Protein AF-A0A917TUP2-F1 (afdb_monomer)

Secondary structure (DSSP, 8-state):
---GGGTSSHHHHHHHHHHHHT---SS--SS--SGGG-HHHHHHHHHHHHHHHHHS-HHHHS---SSS-TT-HHHHHSBPP--SSS-PPPPBP----TT-------SS-TT-----TTTT--EEES--BTTB-GGGGSSS-TT--EE--SSSSEEEEEEEEEEEEEEEEEEEE-SS-EEEEEEEEESSSSS-EEEEEES---SSEEEEEEEEEEEEEEEEEEEEESSSS--EEEEEEEE--

Radius of gyration: 23.81 Å; Cα contacts (8 Å, |Δi|>4): 468; chains: 1; bounding box: 62×54×52 Å

InterPro domains:
  IPR000421 Coagulation factor 5/8, C-terminal domain [PF00754] (123-235)
  IPR000421 Coagulation factor 5/8, C-terminal domain [PS50022] (105-241)
  IPR000421 Coagulation factor 5/8, C-terminal domain [SM00231] (114-239)
  IPR008979 Galactose-binding-like domain superfamily [SSF49785] (107-239)

Organism: NCBI:txid1763543

Solvent-accessible surface area (backbone atoms only — not comparable to full-atom values): 13716 Å² total; per-residue (Å²): 136,88,67,68,84,80,51,62,72,57,37,53,56,52,49,52,51,35,51,75,73,69,47,92,70,90,71,82,72,98,63,64,86,46,51,84,60,36,67,68,52,28,52,48,53,53,52,51,52,50,51,53,55,73,69,50,56,53,37,76,83,29,65,41,58,102,86,29,59,58,38,37,57,70,59,70,61,32,56,81,81,81,68,85,67,100,60,84,77,80,81,44,74,72,70,92,69,88,83,67,90,72,84,74,79,71,81,60,63,91,82,56,74,82,60,58,57,28,55,78,40,59,51,49,48,76,50,54,36,96,91,17,44,50,59,30,18,20,60,82,41,80,90,37,37,16,26,34,51,71,54,62,69,38,39,44,35,40,41,54,86,45,77,39,66,37,12,25,39,37,40,32,33,34,97,30,13,44,16,19,34,34,36,31,38,13,71,81,77,77,62,76,43,80,68,46,73,48,74,76,47,87,41,51,73,44,78,50,70,42,82,66,40,78,25,18,27,44,31,46,40,32,53,36,57,63,47,91,52,21,44,24,27,20,32,46,39,30,24,48,79

Structure (mmCIF, N/CA/C/O backbone):
data_AF-A0A917TUP2-F1
#
_entry.id   AF-A0A917TUP2-F1
#
loop_
_atom_site.group_PDB
_atom_site.id
_atom_site.type_symbol
_atom_site.label_atom_id
_atom_site.label_alt_id
_atom_site.label_comp_id
_atom_site.label_asym_id
_atom_site.label_entity_id
_atom_site.label_seq_id
_atom_site.pdbx_PDB_ins_code
_atom_site.Cartn_x
_atom_site.Cartn_y
_atom_site.Cartn_z
_atom_site.occupancy
_atom_site.B_iso_or_equiv
_atom_site.auth_seq_id
_atom_site.auth_comp_id
_atom_site.auth_asym_id
_atom_site.auth_atom_id
_atom_site.pdbx_PDB_model_num
ATOM 1 N N . MET A 1 1 ? 36.085 6.206 -24.115 1.00 28.77 1 MET A N 1
ATOM 2 C CA . MET A 1 1 ? 34.748 6.039 -23.504 1.00 28.77 1 MET A CA 1
ATOM 3 C C . MET A 1 1 ? 34.536 4.555 -23.250 1.00 28.77 1 MET A C 1
ATOM 5 O O . MET A 1 1 ? 34.554 3.794 -24.205 1.00 28.77 1 MET A O 1
ATOM 9 N N . ARG A 1 2 ? 34.471 4.118 -21.986 1.00 27.58 2 ARG A N 1
ATOM 10 C CA . ARG A 1 2 ? 34.273 2.702 -21.628 1.00 27.58 2 ARG A CA 1
ATOM 11 C C . ARG A 1 2 ? 32.795 2.504 -21.296 1.00 27.58 2 ARG A C 1
ATOM 13 O O . ARG A 1 2 ? 32.300 3.112 -20.355 1.00 27.58 2 ARG A O 1
ATOM 20 N N . HIS A 1 3 ? 32.098 1.736 -22.125 1.00 30.48 3 HIS A N 1
ATOM 21 C CA . HIS A 1 3 ? 30.666 1.474 -22.007 1.00 30.48 3 HIS A CA 1
ATOM 22 C C . HIS A 1 3 ? 30.418 0.334 -21.003 1.00 30.48 3 HIS A C 1
ATOM 24 O O . HIS A 1 3 ? 31.167 -0.642 -20.977 1.00 30.48 3 HIS A O 1
ATOM 30 N N . ALA A 1 4 ? 29.360 0.436 -20.194 1.00 38.50 4 ALA A N 1
ATOM 31 C CA . ALA A 1 4 ? 29.018 -0.533 -19.144 1.00 38.50 4 ALA A CA 1
ATOM 32 C C . ALA A 1 4 ? 28.604 -1.931 -19.669 1.00 38.50 4 ALA A C 1
ATOM 34 O O . ALA A 1 4 ? 28.475 -2.869 -18.887 1.00 38.50 4 ALA A O 1
ATOM 35 N N . PHE A 1 5 ? 28.428 -2.100 -20.985 1.00 43.69 5 PHE A N 1
ATOM 36 C CA . PHE A 1 5 ? 27.897 -3.333 -21.584 1.00 43.69 5 PHE A CA 1
ATOM 37 C C . PHE A 1 5 ? 28.887 -4.489 -21.737 1.00 43.69 5 PHE A C 1
ATOM 39 O O . PHE A 1 5 ? 28.441 -5.619 -21.884 1.00 43.69 5 PHE A O 1
ATOM 46 N N . GLN A 1 6 ? 30.200 -4.258 -21.711 1.00 43.91 6 GLN A N 1
ATOM 47 C CA . GLN A 1 6 ? 31.154 -5.371 -21.846 1.00 43.91 6 GLN A CA 1
ATOM 48 C C . GLN A 1 6 ? 31.543 -6.003 -20.504 1.00 43.91 6 GLN A C 1
ATOM 50 O O . GLN A 1 6 ? 32.133 -7.076 -20.495 1.00 43.91 6 GLN A O 1
ATOM 55 N N . TYR A 1 7 ? 31.211 -5.366 -19.372 1.00 41.97 7 TYR A N 1
ATOM 56 C CA . TYR A 1 7 ? 31.730 -5.782 -18.062 1.00 41.97 7 TYR A CA 1
ATOM 57 C C . TYR A 1 7 ? 30.724 -5.707 -16.895 1.00 41.97 7 TYR A C 1
ATOM 59 O O . TYR A 1 7 ? 31.094 -5.984 -15.757 1.00 41.97 7 TYR A O 1
ATOM 67 N N . GLY A 1 8 ? 29.455 -5.360 -17.136 1.00 45.03 8 GLY A N 1
ATOM 68 C CA . GLY A 1 8 ? 28.420 -5.298 -16.096 1.00 45.03 8 GLY A CA 1
ATOM 69 C C . GLY A 1 8 ? 27.826 -6.673 -15.773 1.00 45.03 8 GLY A C 1
ATOM 70 O O . GLY A 1 8 ? 27.163 -7.266 -16.617 1.00 45.03 8 GLY A O 1
ATOM 71 N N . TRP A 1 9 ? 28.082 -7.159 -14.552 1.00 44.06 9 TRP A N 1
ATOM 72 C CA . TRP A 1 9 ? 27.762 -8.485 -13.977 1.00 44.06 9 TRP A CA 1
ATOM 73 C C . TRP A 1 9 ? 28.375 -9.695 -14.704 1.00 44.06 9 TRP A C 1
ATOM 75 O O . TRP A 1 9 ? 29.096 -10.473 -14.081 1.00 44.06 9 TRP A O 1
ATOM 85 N N . TRP A 1 10 ? 28.220 -9.783 -16.027 1.00 47.69 10 TRP A N 1
ATOM 86 C CA . TRP A 1 10 ? 28.873 -10.789 -16.873 1.00 47.69 10 TRP A CA 1
ATOM 87 C C . TRP A 1 10 ? 30.393 -10.661 -16.884 1.00 47.69 10 TRP A C 1
ATOM 89 O O . TRP A 1 10 ? 31.081 -11.666 -16.973 1.00 47.69 10 TRP A O 1
ATOM 99 N N . GLY A 1 11 ? 30.930 -9.449 -16.720 1.00 57.59 11 GLY A N 1
ATOM 100 C CA . GLY A 1 11 ? 32.377 -9.223 -16.692 1.00 57.59 11 GLY A CA 1
ATOM 101 C C . GLY A 1 11 ? 33.083 -9.810 -15.474 1.00 57.59 11 GLY A C 1
ATOM 102 O O . GLY A 1 11 ? 34.298 -9.956 -15.512 1.00 57.59 11 GLY A O 1
ATOM 103 N N . TYR A 1 12 ? 32.357 -10.127 -14.400 1.00 57.03 12 TYR A N 1
ATOM 104 C CA . TYR A 1 12 ? 32.930 -10.773 -13.219 1.00 57.03 12 TYR A CA 1
ATOM 105 C C . TYR A 1 12 ? 32.918 -12.294 -13.372 1.00 57.03 12 TYR A C 1
ATOM 107 O O . TYR A 1 12 ? 33.955 -12.922 -13.203 1.00 57.03 12 TYR A O 1
ATOM 115 N N . VAL A 1 13 ? 31.781 -12.860 -13.793 1.00 58.53 13 VAL A N 1
ATOM 116 C CA . VAL A 1 13 ? 31.643 -14.302 -14.051 1.00 58.53 13 VAL A CA 1
ATOM 117 C C . VAL A 1 13 ? 32.532 -14.749 -15.217 1.00 58.53 13 VAL A C 1
ATOM 119 O O . VAL A 1 13 ? 33.237 -15.741 -15.086 1.00 58.53 13 VAL A O 1
ATOM 122 N N . ASP A 1 14 ? 32.571 -14.001 -16.325 1.00 64.81 14 ASP A N 1
ATOM 123 C CA . ASP A 1 14 ? 33.473 -14.262 -17.462 1.00 64.81 14 ASP A CA 1
ATOM 124 C C . ASP A 1 14 ? 34.940 -14.220 -17.029 1.00 64.81 14 ASP A C 1
ATOM 126 O O . ASP A 1 14 ? 35.729 -15.097 -17.361 1.00 64.81 14 ASP A O 1
ATOM 130 N N . LYS A 1 15 ? 35.301 -13.231 -16.215 1.00 66.00 15 LYS A N 1
ATOM 131 C CA . LYS A 1 15 ? 36.662 -13.052 -15.720 1.00 66.00 15 LYS A CA 1
ATOM 132 C C . LYS A 1 15 ? 37.100 -14.166 -14.769 1.00 66.00 15 LYS A C 1
ATOM 134 O O . LYS A 1 15 ? 38.234 -14.628 -14.888 1.00 66.00 15 LYS A O 1
ATOM 139 N N . ASP A 1 16 ? 36.214 -14.620 -13.885 1.00 63.97 16 ASP A N 1
ATOM 140 C CA . ASP A 1 16 ? 36.461 -15.770 -13.009 1.00 63.97 16 ASP A CA 1
ATOM 141 C C . ASP A 1 16 ? 36.554 -17.071 -13.813 1.00 63.97 16 ASP A C 1
ATOM 143 O O . ASP A 1 16 ? 37.473 -17.859 -13.598 1.00 63.97 16 ASP A O 1
ATOM 147 N N . LEU A 1 17 ? 35.670 -17.279 -14.795 1.00 66.38 17 LEU A N 1
ATOM 148 C CA . LEU A 1 17 ? 35.733 -18.434 -15.695 1.00 66.38 17 LEU A CA 1
ATOM 149 C C . LEU A 1 17 ? 37.049 -18.458 -16.476 1.00 66.38 17 LEU A C 1
ATOM 151 O O . LEU A 1 17 ? 37.731 -19.478 -16.502 1.00 66.38 17 LEU A O 1
ATOM 155 N N . ARG A 1 18 ? 37.452 -17.323 -17.046 1.00 71.44 18 ARG A N 1
ATOM 156 C CA . ARG A 1 18 ? 38.717 -17.170 -17.768 1.00 71.44 18 ARG A CA 1
ATOM 157 C C . ARG A 1 18 ? 39.924 -17.416 -16.863 1.00 71.44 18 ARG A C 1
ATOM 159 O O . ARG A 1 18 ? 40.814 -18.170 -17.244 1.00 71.44 18 ARG A O 1
ATOM 166 N N . ALA A 1 19 ? 39.919 -16.897 -15.634 1.00 66.69 19 ALA A N 1
ATOM 167 C CA . ALA A 1 19 ? 40.960 -17.193 -14.648 1.00 66.69 19 ALA A CA 1
ATOM 168 C C . ALA A 1 19 ? 41.015 -18.689 -14.273 1.00 66.69 19 ALA A C 1
ATOM 170 O O . ALA A 1 19 ? 42.099 -19.266 -14.210 1.00 66.69 19 ALA A O 1
ATOM 171 N N . VAL A 1 20 ? 39.865 -19.347 -14.075 1.00 66.94 20 VAL A N 1
ATOM 172 C CA . VAL A 1 20 ? 39.782 -20.794 -13.792 1.00 66.94 20 VAL A CA 1
ATOM 173 C C . VAL A 1 20 ? 40.271 -21.644 -14.970 1.00 66.94 20 VAL A C 1
ATOM 175 O O . VAL A 1 20 ? 40.817 -22.730 -14.743 1.00 66.94 20 VAL A O 1
ATOM 178 N N . LEU A 1 21 ? 40.080 -21.165 -16.201 1.00 75.12 21 LEU A N 1
ATOM 179 C CA . LEU A 1 21 ? 40.508 -21.806 -17.447 1.00 75.12 21 LEU A CA 1
ATOM 180 C C . LEU A 1 21 ? 41.966 -21.485 -17.835 1.00 75.12 21 LEU A C 1
ATOM 182 O O . LEU A 1 21 ? 42.487 -22.106 -18.756 1.00 75.12 21 LEU A O 1
ATOM 186 N N . GLY A 1 22 ? 42.644 -20.591 -17.104 1.00 71.12 22 GLY A N 1
ATOM 187 C CA . GLY A 1 22 ? 44.058 -20.252 -17.308 1.00 71.12 22 GLY A CA 1
ATOM 188 C C . GLY A 1 22 ? 44.323 -19.090 -18.273 1.00 71.12 22 GLY A C 1
ATOM 189 O O . GLY A 1 22 ? 45.470 -18.870 -18.659 1.00 71.12 22 GLY A O 1
ATOM 190 N N . ASP A 1 23 ? 43.298 -18.327 -18.649 1.00 77.00 23 ASP A N 1
ATOM 191 C CA . ASP A 1 23 ? 43.440 -17.164 -19.522 1.00 77.00 23 ASP A CA 1
ATOM 192 C C . ASP A 1 23 ? 44.041 -15.949 -18.783 1.00 77.00 23 ASP A C 1
ATOM 194 O O . ASP A 1 23 ? 43.746 -15.711 -17.606 1.00 77.00 23 ASP A O 1
ATOM 198 N N . PRO A 1 24 ? 44.818 -15.091 -19.473 1.00 68.44 24 PRO A N 1
ATOM 199 C CA . PRO A 1 24 ? 45.335 -13.854 -18.900 1.00 68.44 24 PRO A CA 1
ATOM 200 C C . PRO A 1 24 ? 44.225 -12.814 -18.686 1.00 68.44 24 PRO A C 1
ATOM 202 O O . PRO A 1 24 ? 43.484 -12.450 -19.604 1.00 68.44 24 PRO A O 1
ATOM 205 N N . VAL A 1 25 ? 44.155 -12.275 -17.467 1.00 68.94 25 VAL A N 1
ATOM 206 C CA . VAL A 1 25 ? 43.123 -11.330 -17.028 1.00 68.94 25 VAL A CA 1
ATOM 207 C C . VAL A 1 25 ? 43.765 -10.056 -16.462 1.00 68.94 25 VAL A C 1
ATOM 209 O O . VAL A 1 25 ? 44.513 -10.099 -15.488 1.00 68.94 25 VAL A O 1
ATOM 212 N N . ALA A 1 26 ? 43.443 -8.890 -17.034 1.00 60.19 26 ALA A N 1
ATOM 213 C CA . ALA A 1 26 ? 43.992 -7.608 -16.586 1.00 60.19 26 ALA A CA 1
ATOM 214 C C . ALA A 1 26 ? 43.375 -7.143 -15.247 1.00 60.19 26 ALA A C 1
ATOM 216 O O . ALA A 1 26 ? 42.173 -6.858 -15.173 1.00 60.19 26 ALA A O 1
ATOM 217 N N . GLY A 1 27 ? 44.221 -7.042 -14.211 1.00 61.03 27 GLY A N 1
ATOM 218 C CA . GLY A 1 27 ? 43.906 -6.560 -12.857 1.00 61.03 27 GLY A CA 1
ATOM 219 C C . GLY A 1 27 ? 43.093 -7.557 -12.021 1.00 61.03 27 GLY A C 1
ATOM 220 O O . GLY A 1 27 ? 42.053 -8.028 -12.468 1.00 61.03 27 GLY A O 1
ATOM 221 N N . GLY A 1 28 ? 43.526 -7.876 -10.800 1.00 55.62 28 GLY A N 1
ATOM 222 C CA . GLY A 1 28 ? 42.739 -8.711 -9.881 1.00 55.62 28 GLY A CA 1
ATOM 223 C C . GLY A 1 28 ? 41.383 -8.077 -9.540 1.00 55.62 28 GLY A C 1
ATOM 224 O O . GLY A 1 28 ? 41.217 -6.858 -9.630 1.00 55.62 28 GLY A O 1
ATOM 225 N N . LEU A 1 29 ? 40.386 -8.889 -9.184 1.00 53.50 29 LEU A N 1
ATOM 226 C CA . LEU A 1 29 ? 39.103 -8.372 -8.701 1.00 53.50 29 LEU A CA 1
ATOM 227 C C . LEU A 1 29 ? 39.305 -7.621 -7.376 1.00 53.50 29 LEU A C 1
ATOM 229 O O . LEU A 1 29 ? 40.016 -8.093 -6.497 1.00 53.50 29 LEU A O 1
ATOM 233 N N . GLY A 1 30 ? 38.650 -6.466 -7.206 1.00 52.12 30 GLY A N 1
ATOM 234 C CA . GLY A 1 30 ? 38.727 -5.673 -5.967 1.00 52.12 30 GLY A CA 1
ATOM 235 C C . GLY A 1 30 ? 38.103 -6.354 -4.740 1.00 52.12 30 GLY A C 1
ATOM 236 O O . GLY A 1 30 ? 38.218 -5.831 -3.634 1.00 52.12 30 GLY A O 1
ATOM 237 N N . ARG A 1 31 ? 37.429 -7.497 -4.936 1.00 55.91 31 ARG A N 1
ATOM 238 C CA . ARG A 1 31 ? 36.914 -8.409 -3.906 1.00 55.91 31 ARG A CA 1
ATOM 239 C C . ARG A 1 31 ? 36.910 -9.837 -4.456 1.00 55.91 31 ARG A C 1
ATOM 241 O O . ARG A 1 31 ? 36.569 -10.040 -5.618 1.00 55.91 31 ARG A O 1
ATOM 248 N N . THR A 1 32 ? 37.262 -10.808 -3.624 1.00 55.62 32 THR A N 1
ATOM 249 C CA . THR A 1 32 ? 37.257 -12.236 -3.958 1.00 55.62 32 THR A CA 1
ATOM 250 C C . THR A 1 32 ? 35.868 -12.817 -3.713 1.00 55.62 32 THR A C 1
ATOM 252 O O . THR A 1 32 ? 35.432 -12.919 -2.570 1.00 55.62 32 THR A O 1
ATOM 255 N N . PHE A 1 33 ? 35.137 -13.135 -4.786 1.00 56.78 33 PHE A N 1
ATOM 256 C CA . PHE A 1 33 ? 33.716 -13.496 -4.695 1.00 56.78 33 PHE A CA 1
ATOM 257 C C . PHE A 1 33 ? 33.456 -15.000 -4.557 1.00 56.78 33 PHE A C 1
ATOM 259 O O . PHE A 1 33 ? 32.442 -15.374 -3.973 1.00 56.78 33 PHE A O 1
ATOM 266 N N . CYS A 1 34 ? 34.359 -15.866 -5.022 1.00 58.84 34 CYS A N 1
ATOM 267 C CA . CYS A 1 34 ? 34.193 -17.313 -4.909 1.00 58.84 34 CYS A CA 1
ATOM 268 C C . CYS A 1 34 ? 35.268 -17.959 -4.019 1.00 58.84 34 CYS A C 1
ATOM 270 O O . CYS A 1 34 ? 36.437 -17.572 -4.036 1.00 58.84 34 CYS A O 1
ATOM 272 N N . GLY A 1 35 ? 34.847 -18.920 -3.185 1.00 55.00 35 GLY A N 1
ATOM 273 C CA . GLY A 1 35 ? 35.734 -19.720 -2.329 1.00 55.00 35 GLY A CA 1
ATOM 274 C C . GLY A 1 35 ? 36.557 -18.937 -1.296 1.00 55.00 35 GLY A C 1
ATOM 275 O O . GLY A 1 35 ? 37.592 -19.429 -0.866 1.00 55.00 35 GLY A O 1
ATOM 276 N N . GLY A 1 36 ? 36.180 -17.697 -0.951 1.00 61.34 36 GLY A N 1
ATOM 277 C CA . GLY A 1 36 ? 36.994 -16.836 -0.076 1.00 61.34 36 GLY A CA 1
ATOM 278 C C . GLY A 1 36 ? 38.351 -16.434 -0.674 1.00 61.34 36 GLY A C 1
ATOM 279 O O . GLY A 1 36 ? 39.211 -15.937 0.047 1.00 61.34 36 GLY A O 1
ATOM 280 N N . GLY A 1 37 ? 38.543 -16.635 -1.983 1.00 66.81 37 GLY A N 1
ATOM 281 C CA . GLY A 1 37 ? 39.803 -16.407 -2.690 1.00 66.81 37 GLY A CA 1
ATOM 282 C C . GLY A 1 37 ? 40.647 -17.639 -2.978 1.00 66.81 37 GLY A C 1
ATOM 283 O O . GLY A 1 37 ? 41.699 -17.498 -3.596 1.00 66.81 37 GLY A O 1
ATOM 284 N N . ASP A 1 38 ? 40.176 -18.830 -2.611 1.00 77.19 38 ASP A N 1
ATOM 285 C CA . ASP A 1 38 ? 40.787 -20.084 -3.038 1.00 77.19 38 ASP A CA 1
ATOM 286 C C . ASP A 1 38 ? 40.200 -20.573 -4.375 1.00 77.19 38 ASP A C 1
ATOM 288 O O . ASP A 1 38 ? 38.999 -20.835 -4.504 1.00 77.19 38 ASP A O 1
ATOM 292 N N . LEU A 1 39 ? 41.068 -20.719 -5.380 1.00 71.19 39 LEU A N 1
ATOM 293 C CA . LEU A 1 39 ? 40.688 -21.129 -6.735 1.00 71.19 39 LEU A CA 1
ATOM 294 C C . LEU A 1 39 ? 40.135 -22.558 -6.783 1.00 71.19 39 LEU A C 1
ATOM 296 O O . LEU A 1 39 ? 39.227 -22.832 -7.570 1.00 71.19 39 LEU A O 1
ATOM 300 N N . ILE A 1 40 ? 40.656 -23.465 -5.951 1.00 77.62 40 ILE A N 1
ATOM 301 C CA . ILE A 1 40 ? 40.209 -24.865 -5.917 1.00 77.62 40 ILE A CA 1
ATOM 302 C C . ILE A 1 40 ? 38.779 -24.931 -5.376 1.00 77.62 40 ILE A C 1
ATOM 304 O O . ILE A 1 40 ? 37.902 -25.523 -6.006 1.00 77.62 40 ILE A O 1
ATOM 308 N N . SER A 1 41 ? 38.520 -24.244 -4.266 1.00 75.19 41 SER A N 1
ATOM 309 C CA . SER A 1 41 ? 37.193 -24.126 -3.664 1.00 75.19 41 SER A CA 1
ATOM 310 C C . SER A 1 41 ? 36.201 -23.424 -4.593 1.00 75.19 41 SER A C 1
ATOM 312 O O . SER A 1 41 ? 35.065 -23.873 -4.731 1.00 75.19 41 SER A O 1
ATOM 314 N N . CYS A 1 42 ? 36.625 -22.359 -5.284 1.00 74.00 42 CYS A N 1
ATOM 315 C CA . CYS A 1 42 ? 35.801 -21.676 -6.284 1.00 74.00 42 CYS A CA 1
ATOM 316 C C . CYS A 1 42 ? 35.387 -22.624 -7.418 1.00 74.00 42 CYS A C 1
ATOM 318 O O . CYS A 1 42 ? 34.202 -22.739 -7.737 1.00 74.00 42 CYS A O 1
ATOM 320 N N . ARG A 1 43 ? 36.354 -23.359 -7.984 1.00 79.50 43 ARG A N 1
ATOM 321 C CA . ARG A 1 43 ? 36.094 -24.357 -9.025 1.00 79.50 43 ARG A CA 1
ATOM 322 C C . ARG A 1 43 ? 35.119 -25.426 -8.536 1.00 79.50 43 ARG A C 1
ATOM 324 O O . ARG A 1 43 ? 34.200 -25.775 -9.269 1.00 79.50 43 ARG A O 1
ATOM 331 N N . GLN A 1 44 ? 35.295 -25.919 -7.313 1.00 81.62 44 GLN A N 1
ATOM 332 C CA . GLN A 1 44 ? 34.431 -26.953 -6.754 1.00 81.62 44 GLN A CA 1
ATOM 333 C C . GLN A 1 44 ? 32.983 -26.466 -6.597 1.00 81.62 44 GLN A C 1
ATOM 335 O O . GLN A 1 44 ? 32.068 -27.131 -7.072 1.00 81.62 44 GLN A O 1
ATOM 340 N N . ILE A 1 45 ? 32.774 -25.266 -6.044 1.00 80.00 45 ILE A N 1
ATOM 341 C CA . ILE A 1 45 ? 31.439 -24.660 -5.903 1.00 80.00 45 ILE A CA 1
ATOM 342 C C . ILE A 1 45 ? 30.762 -24.490 -7.269 1.00 80.00 45 ILE A C 1
ATOM 344 O O . ILE A 1 45 ? 29.581 -24.804 -7.426 1.00 80.00 45 ILE A O 1
ATOM 348 N N . LEU A 1 46 ? 31.499 -24.023 -8.280 1.00 77.38 46 LEU A N 1
ATOM 349 C CA . LEU A 1 46 ? 30.961 -23.866 -9.632 1.00 77.38 46 LEU A CA 1
ATOM 350 C C . LEU A 1 46 ? 30.563 -25.216 -10.238 1.00 77.38 46 LEU A C 1
ATOM 352 O O . LEU A 1 46 ? 29.483 -25.346 -10.806 1.00 77.38 46 LEU A O 1
ATOM 356 N N . LEU A 1 47 ? 31.395 -26.245 -10.082 1.00 84.00 47 LEU A N 1
ATOM 357 C CA . LEU A 1 47 ? 31.081 -27.577 -10.596 1.00 84.00 47 LEU A CA 1
ATOM 358 C C . LEU A 1 47 ? 29.885 -28.205 -9.875 1.00 84.00 47 LEU A C 1
ATOM 360 O O . LEU A 1 47 ? 29.036 -28.814 -10.524 1.00 84.00 47 LEU A O 1
ATOM 364 N N . ASP A 1 48 ? 29.780 -28.038 -8.559 1.00 84.12 48 ASP A N 1
ATOM 365 C CA . ASP A 1 48 ? 28.681 -28.604 -7.776 1.00 84.12 48 ASP A CA 1
ATOM 366 C C . ASP A 1 48 ? 27.352 -27.890 -8.047 1.00 84.12 48 ASP A C 1
ATOM 368 O O . ASP A 1 48 ? 26.310 -28.540 -8.167 1.00 84.12 48 ASP A O 1
ATOM 372 N N . THR A 1 49 ? 27.381 -26.569 -8.234 1.00 76.69 49 THR A N 1
ATOM 373 C CA . THR A 1 49 ? 26.197 -25.800 -8.650 1.00 76.69 49 THR A CA 1
ATOM 374 C C . THR A 1 49 ? 25.755 -26.177 -10.065 1.00 76.69 49 THR A C 1
ATOM 376 O O . THR A 1 49 ? 24.564 -26.398 -10.278 1.00 76.69 49 THR A O 1
ATOM 379 N N . LEU A 1 50 ? 26.689 -26.362 -11.008 1.00 79.88 50 LEU A N 1
ATOM 380 C CA . LEU A 1 50 ? 26.386 -26.853 -12.359 1.00 79.88 50 LEU A CA 1
ATOM 381 C C . LEU A 1 50 ? 25.810 -28.271 -12.352 1.00 79.88 50 LEU A C 1
ATOM 383 O O . LEU A 1 50 ? 24.835 -28.532 -13.052 1.00 79.88 50 LEU A O 1
ATOM 387 N N . ARG A 1 51 ? 26.360 -29.183 -11.542 1.00 85.56 51 ARG A N 1
ATOM 388 C CA . ARG A 1 51 ? 25.805 -30.538 -11.379 1.00 85.56 51 ARG A CA 1
ATOM 389 C C . ARG A 1 51 ? 24.396 -30.501 -10.809 1.00 85.56 51 ARG A C 1
ATOM 391 O O . ARG A 1 51 ? 23.525 -31.187 -11.326 1.00 85.56 51 ARG A O 1
ATOM 398 N N . THR A 1 52 ? 24.173 -29.683 -9.784 1.00 83.00 52 THR A N 1
ATOM 399 C CA . THR A 1 52 ? 22.852 -29.513 -9.163 1.00 83.00 52 THR A CA 1
ATOM 400 C C . THR A 1 52 ? 21.843 -28.952 -10.164 1.00 83.00 52 THR A C 1
ATOM 402 O O . THR A 1 52 ? 20.723 -29.447 -10.264 1.00 83.00 52 THR A O 1
ATOM 405 N N . ALA A 1 53 ? 22.240 -27.952 -10.952 1.00 76.44 53 ALA A N 1
ATOM 406 C CA . ALA A 1 53 ? 21.394 -27.393 -11.999 1.00 76.44 53 ALA A CA 1
ATOM 407 C C . ALA A 1 53 ? 21.085 -28.429 -13.093 1.00 76.44 53 ALA A C 1
ATOM 409 O O . ALA A 1 53 ? 19.936 -28.555 -13.499 1.00 76.44 53 ALA A O 1
ATOM 410 N N . ALA A 1 54 ? 22.080 -29.214 -13.517 1.00 81.81 54 ALA A N 1
ATOM 411 C CA . ALA A 1 54 ? 21.920 -30.245 -14.541 1.00 81.81 54 ALA A CA 1
ATOM 412 C C . ALA A 1 54 ? 21.007 -31.406 -14.108 1.00 81.81 54 ALA A C 1
ATOM 414 O O . ALA A 1 54 ? 20.397 -32.050 -14.958 1.00 81.81 54 ALA A O 1
ATOM 415 N N . THR A 1 55 ? 20.909 -31.686 -12.805 1.00 87.94 55 THR A N 1
ATOM 416 C CA . THR A 1 55 ? 20.017 -32.725 -12.267 1.00 87.94 55 THR A CA 1
ATOM 417 C C . THR A 1 55 ? 18.648 -32.198 -11.852 1.00 87.94 55 THR A C 1
ATOM 419 O O . THR A 1 55 ? 17.748 -32.998 -11.594 1.00 87.94 55 THR A O 1
ATOM 422 N N . THR A 1 56 ? 18.457 -30.878 -11.797 1.00 84.31 56 THR A N 1
ATOM 423 C CA . THR A 1 56 ? 17.161 -30.276 -11.475 1.00 84.31 56 THR A CA 1
ATOM 424 C C . THR A 1 56 ? 16.232 -30.405 -12.686 1.00 84.31 56 THR A C 1
ATOM 426 O O . THR A 1 56 ? 16.549 -29.867 -13.749 1.00 84.31 56 THR A O 1
ATOM 429 N N . PRO A 1 57 ? 15.076 -31.087 -12.572 1.00 88.38 57 PRO A N 1
ATOM 430 C CA . PRO A 1 57 ? 14.133 -31.188 -13.678 1.00 88.38 57 PRO A CA 1
ATOM 431 C C . PRO A 1 57 ? 13.681 -29.804 -14.144 1.00 88.38 57 PRO A C 1
ATOM 433 O O . PRO A 1 57 ? 13.373 -28.940 -13.321 1.00 88.38 57 PRO A O 1
ATOM 436 N N . ALA A 1 58 ? 13.553 -29.612 -15.459 1.00 81.94 58 ALA A N 1
ATOM 437 C CA . ALA A 1 58 ? 13.072 -28.352 -16.027 1.00 81.94 58 ALA A CA 1
ATOM 438 C C . ALA A 1 58 ? 11.708 -27.940 -15.447 1.00 81.94 58 ALA A C 1
ATOM 440 O O . ALA A 1 58 ? 11.468 -26.759 -15.242 1.00 81.94 58 ALA A O 1
ATOM 441 N N . ALA A 1 59 ? 10.845 -28.899 -15.101 1.00 84.38 59 ALA A N 1
ATOM 442 C CA . ALA A 1 59 ? 9.557 -28.634 -14.461 1.00 84.38 59 ALA A CA 1
ATOM 443 C C . ALA A 1 59 ? 9.668 -28.024 -13.050 1.00 84.38 59 ALA A C 1
ATOM 445 O O . ALA A 1 59 ? 8.740 -27.366 -12.602 1.00 84.38 59 ALA A O 1
ATOM 446 N N . THR A 1 60 ? 10.788 -28.193 -12.344 1.00 81.50 60 THR A N 1
ATOM 447 C CA . THR A 1 60 ? 11.014 -27.529 -11.050 1.00 81.50 60 THR A CA 1
ATOM 448 C C . THR A 1 60 ? 11.345 -26.050 -11.248 1.00 81.50 60 THR A C 1
ATOM 450 O O . THR A 1 60 ? 10.866 -25.197 -10.505 1.00 81.50 60 THR A O 1
ATOM 453 N N . THR A 1 61 ? 12.147 -25.741 -12.269 1.00 81.25 61 THR A N 1
ATOM 454 C CA . THR A 1 61 ? 12.503 -24.363 -12.643 1.00 81.25 61 THR A CA 1
ATOM 455 C C . THR A 1 61 ? 11.339 -23.654 -13.342 1.00 81.25 61 THR A C 1
ATOM 457 O O . THR A 1 61 ? 11.118 -22.462 -13.136 1.00 81.25 61 THR A O 1
ATOM 460 N N . TYR A 1 62 ? 10.559 -24.405 -14.120 1.00 83.81 62 TYR A N 1
ATOM 461 C CA . TYR A 1 62 ? 9.432 -23.949 -14.928 1.00 83.81 62 TYR A CA 1
ATOM 462 C C . TYR A 1 62 ? 8.179 -24.774 -14.575 1.00 83.81 62 TYR A C 1
ATOM 464 O O . TYR A 1 62 ? 7.824 -25.686 -15.318 1.00 83.81 62 TYR A O 1
ATOM 472 N N . PRO A 1 63 ? 7.488 -24.491 -13.455 1.00 80.31 63 PRO A N 1
ATOM 473 C CA . PRO A 1 63 ? 6.379 -25.317 -12.951 1.00 80.31 63 PRO A CA 1
ATOM 474 C C . PRO A 1 63 ? 5.102 -25.309 -13.806 1.00 80.31 63 PRO A C 1
ATOM 476 O O . PRO A 1 63 ? 4.168 -26.048 -13.505 1.00 80.31 63 PRO A O 1
ATOM 479 N N . GLY A 1 64 ? 5.068 -24.529 -14.888 1.00 80.94 64 GLY A N 1
ATOM 480 C CA . GLY A 1 64 ? 3.884 -24.327 -15.718 1.00 80.94 64 GLY A CA 1
ATOM 481 C C . GLY A 1 64 ? 2.904 -23.324 -15.104 1.00 80.94 64 GLY A C 1
ATOM 482 O O . GLY A 1 64 ? 2.960 -23.009 -13.916 1.00 80.94 64 GLY A O 1
ATOM 483 N N . ASP A 1 65 ? 2.024 -22.780 -15.936 1.00 81.12 65 ASP A N 1
ATOM 484 C CA . ASP A 1 65 ? 0.977 -21.830 -15.561 1.00 81.12 65 ASP A CA 1
ATOM 485 C C . ASP A 1 65 ? -0.216 -21.945 -16.532 1.00 81.12 65 ASP A C 1
ATOM 487 O O . ASP A 1 65 ? -0.291 -22.866 -17.343 1.00 81.12 65 ASP A O 1
ATOM 491 N N . GLY A 1 66 ? -1.180 -21.023 -16.456 1.00 79.94 66 GLY A N 1
ATOM 492 C CA . GLY A 1 66 ? -2.344 -21.024 -17.353 1.00 79.94 66 GLY A CA 1
ATOM 493 C C . GLY A 1 66 ? -2.017 -20.810 -18.839 1.00 79.94 66 GLY A C 1
ATOM 494 O O . GLY A 1 66 ? -2.919 -20.902 -19.666 1.00 79.94 66 GLY A O 1
ATOM 495 N N . SER A 1 67 ? -0.762 -20.500 -19.180 1.00 78.94 67 SER A N 1
ATOM 496 C CA . SER A 1 67 ? -0.298 -20.263 -20.550 1.00 78.94 67 SER A CA 1
ATOM 497 C C . SER A 1 67 ? 0.766 -21.262 -21.019 1.00 78.94 67 SER A C 1
ATOM 499 O O . SER A 1 67 ? 0.834 -21.533 -22.215 1.00 78.94 67 SER A O 1
ATOM 501 N N . CYS A 1 68 ? 1.581 -21.810 -20.114 1.00 84.12 68 CYS A N 1
ATOM 502 C CA . CYS A 1 68 ? 2.719 -22.672 -20.436 1.00 84.12 68 CYS A CA 1
ATOM 503 C C . CYS A 1 68 ? 2.682 -24.002 -19.677 1.00 84.12 68 CYS A C 1
ATOM 505 O O . CYS A 1 68 ? 2.363 -24.047 -18.489 1.00 84.12 68 CYS A O 1
ATOM 507 N N . ALA A 1 69 ? 3.076 -25.093 -20.338 1.00 88.62 69 ALA A N 1
ATOM 508 C CA . ALA A 1 69 ? 3.208 -26.396 -19.691 1.00 88.62 69 ALA A CA 1
ATOM 509 C C . ALA A 1 69 ? 4.409 -26.438 -18.725 1.00 88.62 69 ALA A C 1
ATOM 511 O O . ALA A 1 69 ? 5.396 -25.720 -18.895 1.00 88.62 69 ALA A O 1
ATOM 512 N N . ALA A 1 70 ? 4.347 -27.315 -17.719 1.00 87.31 70 ALA A N 1
ATOM 513 C CA . ALA A 1 70 ? 5.478 -27.548 -16.827 1.00 87.31 70 ALA A CA 1
ATOM 514 C C . ALA A 1 70 ? 6.683 -28.102 -17.609 1.00 87.31 70 ALA A C 1
ATOM 516 O O . ALA A 1 70 ? 6.555 -29.055 -18.375 1.00 87.31 70 ALA A O 1
ATOM 517 N N . GLY A 1 71 ? 7.856 -27.505 -17.409 1.00 85.00 71 GLY A N 1
ATOM 518 C CA . GLY A 1 71 ? 9.096 -27.831 -18.112 1.00 85.00 71 GLY A CA 1
ATOM 519 C C . GLY A 1 71 ? 9.258 -27.156 -19.476 1.00 85.00 71 GLY A C 1
ATOM 520 O O . GLY A 1 71 ? 10.327 -27.282 -20.070 1.00 85.00 71 GLY A O 1
ATOM 521 N N . ASP A 1 72 ? 8.257 -26.412 -19.958 1.00 85.56 72 ASP A N 1
ATOM 522 C CA . ASP A 1 72 ? 8.355 -25.652 -21.205 1.00 85.56 72 ASP A CA 1
ATOM 523 C C . ASP A 1 72 ? 9.100 -24.330 -20.976 1.00 85.56 72 ASP A C 1
ATOM 525 O O . ASP A 1 72 ? 8.507 -23.258 -20.823 1.00 85.56 72 ASP A O 1
ATOM 529 N N . GLN A 1 73 ? 10.432 -24.427 -20.927 1.00 80.94 73 GLN A N 1
ATOM 530 C CA . GLN A 1 73 ? 11.325 -23.277 -20.786 1.00 80.94 73 GLN A CA 1
ATOM 531 C C . GLN A 1 73 ? 11.063 -22.223 -21.866 1.00 80.94 73 GLN A C 1
ATOM 533 O O . GLN A 1 73 ? 11.052 -21.030 -21.577 1.00 80.94 73 GLN A O 1
ATOM 538 N N . TRP A 1 74 ? 10.847 -22.650 -23.112 1.00 80.88 74 TRP A N 1
ATOM 539 C CA . TRP A 1 74 ? 10.700 -21.726 -24.230 1.00 80.88 74 TRP A CA 1
ATOM 540 C C . TRP A 1 74 ? 9.450 -20.859 -24.077 1.00 80.88 74 TRP A C 1
ATOM 542 O O . TRP A 1 74 ? 9.519 -19.640 -24.228 1.00 80.88 74 TRP A O 1
ATOM 552 N N . CYS A 1 75 ? 8.320 -21.471 -23.723 1.00 80.88 75 CYS A N 1
ATOM 553 C CA . CYS A 1 75 ? 7.101 -20.737 -23.401 1.00 80.88 75 CYS A CA 1
ATOM 554 C C . CYS A 1 75 ? 7.285 -19.863 -22.149 1.00 80.88 75 CYS A C 1
ATOM 556 O O . CYS A 1 75 ? 6.836 -18.714 -22.115 1.00 80.88 75 CYS A O 1
ATOM 558 N N . ALA A 1 76 ? 7.983 -20.371 -21.128 1.00 78.69 76 ALA A N 1
ATOM 559 C CA . ALA A 1 76 ? 8.229 -19.643 -19.887 1.00 78.69 76 ALA A CA 1
ATOM 560 C C . ALA A 1 76 ? 9.175 -18.433 -20.040 1.00 78.69 76 ALA A C 1
ATOM 562 O O . ALA A 1 76 ? 9.094 -17.487 -19.256 1.00 78.69 76 ALA A O 1
ATOM 563 N N . ASP A 1 77 ? 10.029 -18.416 -21.054 1.00 74.06 77 ASP A N 1
ATOM 564 C CA . ASP A 1 77 ? 10.918 -17.287 -21.344 1.00 74.06 77 ASP A CA 1
ATOM 565 C C . ASP A 1 77 ? 10.340 -16.359 -22.439 1.00 74.06 77 ASP A C 1
ATOM 567 O O . ASP A 1 77 ? 10.905 -15.304 -22.740 1.00 74.06 77 ASP A O 1
ATOM 571 N N . ALA A 1 78 ? 9.188 -16.709 -23.028 1.00 74.94 78 ALA A N 1
ATOM 572 C CA . ALA A 1 78 ? 8.510 -15.905 -24.043 1.00 74.94 78 ALA A CA 1
ATOM 573 C C . ALA A 1 78 ? 7.691 -14.747 -23.444 1.00 74.94 78 ALA A C 1
ATOM 575 O O . ALA A 1 78 ? 7.129 -14.831 -22.348 1.00 74.94 78 ALA A O 1
ATOM 576 N N . ILE A 1 79 ? 7.568 -13.656 -24.211 1.00 65.19 79 ILE A N 1
ATOM 577 C CA . ILE A 1 79 ? 6.668 -12.546 -23.872 1.00 65.19 79 ILE A CA 1
ATOM 578 C C . ILE A 1 79 ? 5.245 -12.933 -24.275 1.00 65.19 79 ILE A C 1
ATOM 580 O O . ILE A 1 79 ? 4.953 -13.106 -25.461 1.00 65.19 79 ILE A O 1
ATOM 584 N N . ILE A 1 80 ? 4.349 -13.009 -23.291 1.00 62.66 80 ILE A N 1
ATOM 585 C CA . ILE A 1 80 ? 2.922 -13.257 -23.509 1.00 62.66 80 ILE A CA 1
ATOM 586 C C . ILE A 1 80 ? 2.194 -11.912 -23.477 1.00 62.66 80 ILE A C 1
ATOM 588 O O . ILE A 1 80 ? 2.202 -11.211 -22.468 1.00 62.66 80 ILE A O 1
ATOM 592 N N . GLN A 1 81 ? 1.584 -11.539 -24.600 1.00 58.34 81 GLN A N 1
ATOM 593 C CA . GLN A 1 81 ? 0.774 -10.328 -24.718 1.00 58.34 81 GLN A CA 1
ATOM 594 C C . GLN A 1 81 ? -0.675 -10.653 -24.340 1.00 58.34 81 GLN A C 1
ATOM 596 O O . GLN A 1 81 ? -1.259 -11.573 -24.912 1.00 58.34 81 GLN A O 1
ATOM 601 N N . SER A 1 82 ? -1.275 -9.883 -23.431 1.00 53.44 82 SER A N 1
ATOM 602 C CA . SER A 1 82 ? -2.720 -9.935 -23.171 1.00 53.44 82 SER A CA 1
ATOM 603 C C . SER A 1 82 ? -3.430 -8.986 -24.143 1.00 53.44 82 SER A C 1
ATOM 605 O O . SER A 1 82 ? -3.287 -7.771 -23.999 1.00 53.44 82 SER A O 1
ATOM 607 N N . PRO A 1 83 ? -4.159 -9.482 -25.160 1.00 48.34 83 PRO A N 1
ATOM 608 C CA . PRO A 1 83 ? -4.742 -8.613 -26.172 1.00 48.34 83 PRO A CA 1
ATOM 609 C C . PRO A 1 83 ? -5.925 -7.820 -25.603 1.00 48.34 83 PRO A C 1
ATOM 611 O O . PRO A 1 83 ? -6.931 -8.393 -25.186 1.00 48.34 83 PRO A O 1
ATOM 614 N N . LEU A 1 84 ? -5.837 -6.491 -25.657 1.00 35.09 84 LEU A N 1
ATOM 615 C CA . LEU A 1 84 ? -6.991 -5.601 -25.545 1.00 35.09 84 LEU A CA 1
ATOM 616 C C . LEU A 1 84 ? -7.575 -5.409 -26.952 1.00 35.09 84 LEU A C 1
ATOM 618 O O . LEU A 1 84 ? -7.110 -4.572 -27.717 1.00 35.09 84 LEU A O 1
ATOM 622 N N . GLY A 1 85 ? -8.574 -6.226 -27.297 1.00 37.41 85 GLY A N 1
ATOM 623 C CA . GLY A 1 85 ? -9.328 -6.129 -28.552 1.00 37.41 85 GLY A CA 1
ATOM 624 C C . GLY A 1 85 ? -8.732 -6.918 -29.723 1.00 37.41 85 GLY A C 1
ATOM 625 O O . GLY A 1 85 ? -7.729 -6.519 -30.293 1.00 37.41 85 GLY A O 1
ATOM 626 N N . GLY A 1 86 ? -9.400 -8.018 -30.101 1.00 40.06 86 GLY A N 1
ATOM 627 C CA . GLY A 1 86 ? -9.447 -8.648 -31.439 1.00 40.06 86 GLY A CA 1
ATOM 628 C C . GLY A 1 86 ? -8.165 -9.150 -32.126 1.00 40.06 86 GLY A C 1
ATOM 629 O O . GLY A 1 86 ? -8.245 -10.085 -32.918 1.00 40.06 86 GLY A O 1
ATOM 630 N N . ILE A 1 87 ? -6.996 -8.584 -31.847 1.00 39.88 87 ILE A N 1
ATOM 631 C CA . ILE A 1 87 ? -5.739 -8.879 -32.530 1.00 39.88 87 ILE A CA 1
ATOM 632 C C . ILE A 1 87 ? -4.893 -9.750 -31.608 1.00 39.88 87 ILE A C 1
ATOM 634 O O . ILE A 1 87 ? -4.383 -9.297 -30.586 1.00 39.88 87 ILE A O 1
ATOM 638 N N . LYS A 1 88 ? -4.753 -11.027 -31.968 1.00 45.09 88 LYS A N 1
ATOM 639 C CA . LYS A 1 88 ? -3.831 -11.957 -31.308 1.00 45.09 88 LYS A CA 1
ATOM 640 C C . LYS A 1 88 ? -2.489 -11.916 -32.037 1.00 45.09 88 LYS A C 1
ATOM 642 O O . LYS A 1 88 ? -2.453 -12.062 -33.256 1.00 45.09 88 LYS A O 1
ATOM 647 N N . HIS A 1 89 ? -1.399 -11.741 -31.297 1.00 51.53 89 HIS A N 1
ATOM 648 C CA . HIS A 1 89 ? -0.035 -11.874 -31.813 1.00 51.53 89 HIS A CA 1
ATOM 649 C C . HIS A 1 89 ? 0.527 -13.227 -31.354 1.00 51.53 89 HIS A C 1
ATOM 651 O O . HIS A 1 89 ? 0.292 -13.632 -30.215 1.00 51.53 89 HIS A O 1
ATOM 657 N N . ALA A 1 90 ? 1.233 -13.940 -32.234 1.00 56.53 90 ALA A N 1
ATOM 658 C CA . ALA A 1 90 ? 1.954 -15.152 -31.860 1.00 56.53 90 ALA A CA 1
ATOM 659 C C . ALA A 1 90 ? 3.016 -14.847 -30.790 1.00 56.53 90 ALA A C 1
ATOM 661 O O . ALA A 1 90 ? 3.565 -13.745 -30.747 1.00 56.53 90 ALA A O 1
ATOM 662 N N . THR A 1 91 ? 3.317 -15.830 -29.941 1.00 52.22 91 THR A N 1
ATOM 663 C CA . THR A 1 91 ? 4.415 -15.738 -28.974 1.00 52.22 91 THR A 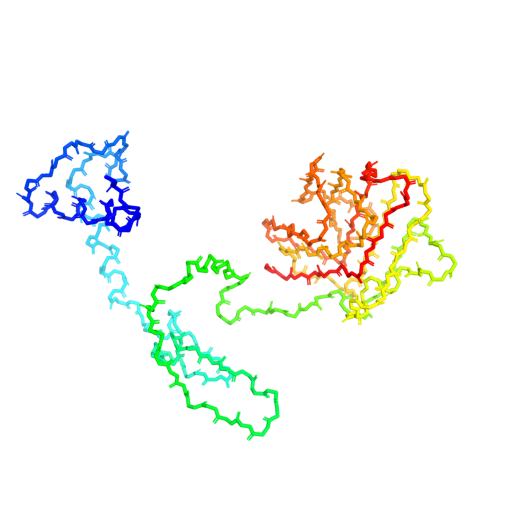CA 1
ATOM 664 C C . THR A 1 91 ? 5.716 -15.448 -29.709 1.00 52.22 91 THR A C 1
ATOM 666 O O . THR A 1 91 ? 6.104 -16.191 -30.614 1.00 52.22 91 THR A O 1
ATOM 669 N N . ILE A 1 92 ? 6.398 -14.382 -29.310 1.00 62.59 92 ILE A N 1
ATOM 670 C CA . ILE A 1 92 ? 7.709 -14.029 -29.845 1.00 62.59 92 ILE A CA 1
ATOM 671 C C . ILE A 1 92 ? 8.781 -14.411 -28.831 1.00 62.59 92 ILE A C 1
ATOM 673 O O . ILE A 1 92 ? 8.612 -14.218 -27.624 1.00 62.59 92 ILE A O 1
ATOM 677 N N . ALA A 1 93 ? 9.895 -14.945 -29.329 1.00 56.03 93 ALA A N 1
ATOM 678 C CA . ALA A 1 93 ? 11.079 -15.143 -28.507 1.00 56.03 93 ALA A CA 1
ATOM 679 C C . ALA A 1 93 ? 11.507 -13.796 -27.914 1.00 56.03 93 ALA A C 1
ATOM 681 O O . ALA A 1 93 ? 11.449 -12.768 -28.600 1.00 56.03 93 ALA A O 1
ATOM 682 N N . TRP A 1 94 ? 11.963 -13.801 -26.662 1.00 49.94 94 TRP A N 1
ATOM 683 C CA . TRP A 1 94 ? 12.570 -12.618 -26.069 1.00 49.94 94 TRP A CA 1
ATOM 684 C C . TRP A 1 94 ? 13.843 -12.268 -26.855 1.00 49.94 94 TRP A C 1
ATOM 686 O O . TRP A 1 94 ? 14.896 -12.882 -26.697 1.00 49.94 94 TRP A O 1
ATOM 696 N N . GLN A 1 95 ? 13.735 -11.309 -27.776 1.00 48.25 95 GLN A N 1
ATOM 697 C CA . GLN A 1 95 ? 14.878 -10.762 -28.496 1.00 48.25 95 GLN A CA 1
ATOM 698 C C . GLN A 1 95 ? 15.408 -9.576 -27.702 1.00 48.25 95 GLN A C 1
ATOM 700 O O . GLN A 1 95 ? 14.768 -8.528 -27.639 1.00 48.25 95 GLN A O 1
ATOM 705 N N . ASN A 1 96 ? 16.603 -9.729 -27.136 1.00 43.53 96 ASN A N 1
ATOM 706 C CA . ASN A 1 96 ? 17.345 -8.636 -26.520 1.00 43.53 96 ASN A CA 1
ATOM 707 C C . ASN A 1 96 ? 17.765 -7.625 -27.607 1.00 43.53 96 ASN A C 1
ATOM 709 O O . ASN A 1 96 ? 18.877 -7.686 -28.130 1.00 43.53 96 ASN A O 1
ATOM 713 N N . ARG A 1 97 ? 16.856 -6.737 -28.030 1.00 48.09 97 ARG A N 1
ATOM 714 C CA . ARG A 1 97 ? 17.175 -5.597 -28.899 1.00 48.09 97 ARG A CA 1
ATOM 715 C C . ARG A 1 97 ? 17.389 -4.371 -28.011 1.00 48.09 97 ARG A C 1
ATOM 717 O O . ARG A 1 97 ? 16.419 -3.840 -27.472 1.00 48.09 97 ARG A O 1
ATOM 724 N N . PRO A 1 98 ? 18.640 -3.924 -27.814 1.00 47.16 98 PRO A N 1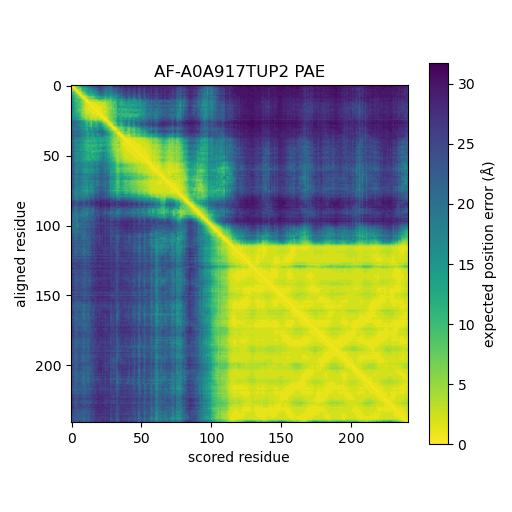
ATOM 725 C CA . PRO A 1 98 ? 18.947 -2.886 -26.852 1.00 47.16 98 PRO A CA 1
ATOM 726 C C . PRO A 1 98 ? 18.598 -1.537 -27.472 1.00 47.16 98 PRO A C 1
ATOM 728 O O . PRO A 1 98 ? 19.359 -0.970 -28.250 1.00 47.16 98 PRO A O 1
ATOM 731 N N . THR A 1 99 ? 17.427 -1.010 -27.147 1.00 47.41 99 THR A N 1
ATOM 732 C CA . THR A 1 99 ? 17.199 0.442 -27.247 1.00 47.41 99 THR A CA 1
ATOM 733 C C . THR A 1 99 ? 16.649 1.029 -25.956 1.00 47.41 99 THR A C 1
ATOM 735 O O . THR A 1 99 ? 16.807 2.221 -25.728 1.00 47.41 99 THR A O 1
ATOM 738 N N . TYR A 1 100 ? 16.150 0.194 -25.042 1.00 46.00 100 TYR A N 1
ATOM 739 C CA . TYR A 1 100 ? 15.843 0.595 -23.677 1.00 46.00 100 TYR A CA 1
ATOM 740 C C . TYR A 1 100 ? 16.297 -0.497 -22.720 1.00 46.00 100 TYR A C 1
ATOM 742 O O . TYR A 1 100 ? 15.874 -1.648 -22.808 1.00 46.00 100 TYR A O 1
ATOM 750 N N . GLN A 1 101 ? 17.191 -0.132 -21.807 1.00 46.94 101 GLN A N 1
ATOM 751 C CA . GLN A 1 101 ? 17.543 -0.968 -20.673 1.00 46.94 101 GLN A CA 1
ATOM 752 C C . GLN A 1 101 ? 16.391 -0.846 -19.673 1.00 46.94 101 GLN A C 1
ATOM 754 O O . GLN A 1 101 ? 16.422 -0.029 -18.757 1.00 46.94 101 GLN A O 1
ATOM 759 N N . GLN A 1 102 ? 15.313 -1.590 -19.916 1.00 45.88 102 GLN A N 1
ATOM 760 C CA . GLN A 1 102 ? 14.220 -1.665 -18.963 1.00 45.88 102 GLN A CA 1
ATOM 761 C C . GLN A 1 102 ? 14.724 -2.484 -17.776 1.00 45.88 102 GLN A C 1
ATOM 763 O O . GLN A 1 102 ? 14.923 -3.694 -17.876 1.00 45.88 102 GLN A O 1
ATOM 768 N N . VAL A 1 103 ? 14.971 -1.815 -16.651 1.00 46.56 103 VAL A N 1
ATOM 769 C CA . VAL A 1 103 ? 15.108 -2.496 -15.366 1.00 46.56 103 VAL A CA 1
ATOM 770 C C . VAL A 1 103 ? 13.724 -3.038 -15.036 1.00 46.56 103 VAL A C 1
ATOM 772 O O . VAL A 1 103 ? 12.867 -2.326 -14.520 1.00 46.56 103 VAL A O 1
ATOM 775 N N . VAL A 1 104 ? 13.476 -4.286 -15.419 1.00 50.97 104 VAL A N 1
ATOM 776 C CA . VAL A 1 104 ? 12.265 -4.999 -15.026 1.00 50.97 104 VAL A CA 1
ATOM 777 C C . VAL A 1 104 ? 12.544 -5.582 -13.648 1.00 50.97 104 VAL A C 1
ATOM 779 O O . VAL A 1 104 ? 13.254 -6.578 -13.516 1.00 50.97 104 VAL A O 1
ATOM 782 N N . SER A 1 105 ? 12.024 -4.945 -12.599 1.00 46.78 105 SER A N 1
ATOM 783 C CA . SER A 1 105 ? 11.858 -5.641 -11.329 1.00 46.78 105 SER A CA 1
ATOM 784 C C . SER A 1 105 ? 10.704 -6.621 -11.511 1.00 46.78 105 SER A C 1
ATOM 786 O O . SER A 1 105 ? 9.577 -6.233 -11.812 1.00 46.78 105 SER A O 1
ATOM 788 N N . PHE A 1 106 ? 10.982 -7.916 -11.388 1.00 53.78 106 PHE A N 1
ATOM 789 C CA . PHE A 1 106 ? 9.915 -8.908 -11.362 1.00 53.78 106 PHE A CA 1
ATOM 790 C C . PHE A 1 106 ? 9.268 -8.846 -9.977 1.00 53.78 106 PHE A C 1
ATOM 792 O O . PHE A 1 106 ? 9.937 -9.152 -8.986 1.00 53.78 106 PHE A O 1
ATOM 799 N N . PRO A 1 107 ? 7.991 -8.435 -9.865 1.00 52.34 107 PRO A N 1
ATOM 800 C CA . PRO A 1 107 ? 7.347 -8.272 -8.569 1.00 52.34 107 PRO A CA 1
ATOM 801 C C . PRO A 1 107 ? 7.169 -9.617 -7.861 1.00 52.34 107 PRO A C 1
ATOM 803 O O . PRO A 1 107 ? 7.012 -9.650 -6.646 1.00 52.34 107 PRO A O 1
ATOM 806 N N . ALA A 1 108 ? 7.191 -10.732 -8.581 1.00 59.72 108 ALA A N 1
ATOM 807 C CA . ALA A 1 108 ? 7.207 -12.048 -7.977 1.00 59.72 108 ALA A CA 1
ATOM 808 C C . ALA A 1 108 ? 7.789 -13.078 -8.944 1.00 59.72 108 ALA A C 1
ATOM 810 O O . ALA A 1 108 ? 8.001 -12.813 -10.129 1.00 59.72 108 ALA A O 1
ATOM 811 N N . ARG A 1 109 ? 8.025 -14.277 -8.413 1.00 62.94 109 ARG A N 1
ATOM 812 C CA . ARG A 1 109 ? 8.346 -15.466 -9.205 1.00 62.94 109 ARG A CA 1
ATOM 813 C C . ARG A 1 109 ? 7.138 -15.827 -10.076 1.00 62.94 109 ARG A C 1
ATOM 815 O O . ARG A 1 109 ? 6.001 -15.665 -9.633 1.00 62.94 109 ARG A O 1
ATOM 822 N N . ARG A 1 110 ? 7.370 -16.345 -11.284 1.00 51.25 110 ARG A N 1
ATOM 823 C CA . ARG A 1 110 ? 6.305 -16.929 -12.118 1.00 51.25 110 ARG A CA 1
ATOM 824 C C . ARG A 1 110 ? 5.559 -17.997 -11.295 1.00 51.25 110 ARG A C 1
ATOM 826 O O . ARG A 1 110 ? 6.203 -18.825 -10.657 1.00 51.25 110 ARG A O 1
ATOM 833 N N . GLY A 1 111 ? 4.227 -17.923 -11.254 1.00 56.88 111 GLY A N 1
ATOM 834 C CA . GLY A 1 111 ? 3.369 -18.791 -10.431 1.00 56.88 111 GLY A CA 1
ATOM 835 C C . GLY A 1 111 ? 3.064 -18.287 -9.010 1.00 56.88 111 GLY A C 1
ATOM 836 O O . GLY A 1 111 ? 2.291 -18.925 -8.301 1.00 56.88 111 GLY A O 1
ATOM 837 N N . ALA A 1 112 ? 3.629 -17.156 -8.576 1.00 65.12 112 ALA A N 1
ATOM 838 C CA . ALA A 1 112 ? 3.223 -16.525 -7.322 1.00 65.12 112 ALA A CA 1
ATOM 839 C C . ALA A 1 112 ? 1.812 -15.923 -7.429 1.00 65.12 112 ALA A C 1
ATOM 841 O O . ALA A 1 112 ? 1.450 -15.356 -8.460 1.00 65.12 112 ALA A O 1
ATOM 842 N N . ASP A 1 113 ? 1.044 -16.000 -6.341 1.00 69.25 113 ASP A N 1
ATOM 843 C CA . ASP A 1 113 ? -0.258 -15.343 -6.251 1.00 69.25 113 ASP A CA 1
ATOM 844 C C . ASP A 1 113 ? -0.072 -13.816 -6.195 1.00 69.25 113 ASP A C 1
ATOM 846 O O . ASP A 1 113 ? 0.447 -13.266 -5.219 1.00 69.25 113 ASP A O 1
ATOM 850 N N . LEU A 1 114 ? -0.473 -13.141 -7.275 1.00 78.88 114 LEU A N 1
ATOM 851 C CA . LEU A 1 114 ? -0.453 -11.682 -7.421 1.00 78.88 114 LEU A CA 1
ATOM 852 C C . LEU A 1 114 ? -1.807 -11.048 -7.081 1.00 78.88 114 LEU A C 1
ATOM 854 O O . LEU A 1 114 ? -2.046 -9.884 -7.399 1.00 78.88 114 LEU A O 1
ATOM 858 N N . THR A 1 115 ? -2.711 -11.794 -6.449 1.00 89.38 115 THR A N 1
ATOM 859 C CA . THR A 1 115 ? -4.010 -11.266 -6.042 1.00 89.38 115 THR A CA 1
ATOM 860 C C . THR A 1 115 ? -3.824 -10.179 -4.988 1.00 89.38 115 THR A C 1
ATOM 862 O O . THR A 1 115 ? -3.224 -10.411 -3.935 1.00 89.38 115 THR A O 1
ATOM 865 N N . ASN A 1 116 ? -4.388 -8.993 -5.241 1.00 93.38 116 ASN A N 1
ATOM 866 C CA . ASN A 1 116 ? -4.482 -7.952 -4.223 1.00 93.38 116 ASN A CA 1
ATOM 867 C C . ASN A 1 116 ? -5.406 -8.437 -3.099 1.00 93.38 116 ASN A C 1
ATOM 869 O O . ASN A 1 116 ? -6.621 -8.560 -3.239 1.00 93.38 116 ASN A O 1
ATOM 873 N N . LEU A 1 117 ? -4.804 -8.696 -1.951 1.00 96.19 117 LEU A N 1
ATOM 874 C CA . LEU A 1 117 ? -5.430 -9.193 -0.744 1.00 96.19 117 LEU A CA 1
ATOM 875 C C . LEU A 1 117 ? -6.387 -8.169 -0.108 1.00 96.19 117 LEU A C 1
ATOM 877 O O . LEU A 1 117 ? -7.285 -8.588 0.629 1.00 96.19 117 LEU A O 1
ATOM 881 N N . ALA A 1 118 ? -6.202 -6.876 -0.379 1.00 96.50 118 ALA A N 1
ATOM 882 C CA . ALA A 1 118 ? -6.958 -5.781 0.222 1.00 96.50 118 ALA A CA 1
ATOM 883 C C . ALA A 1 118 ? -8.210 -5.367 -0.561 1.00 96.50 118 ALA A C 1
ATOM 885 O O . ALA A 1 118 ? -9.098 -4.767 0.039 1.00 96.50 118 ALA A O 1
ATOM 886 N N . VAL A 1 119 ? -8.317 -5.700 -1.852 1.00 96.50 119 VAL A N 1
ATOM 887 C CA . VAL A 1 119 ? -9.418 -5.201 -2.691 1.00 96.50 119 VAL A CA 1
ATOM 888 C C . VAL A 1 119 ? -10.789 -5.626 -2.144 1.00 96.50 119 VAL A C 1
ATOM 890 O O . VAL A 1 119 ? -11.005 -6.790 -1.791 1.00 96.50 119 VAL A O 1
ATOM 893 N N . GLY A 1 120 ? -11.705 -4.664 -2.014 1.00 96.25 120 GLY A N 1
ATOM 894 C CA . GLY A 1 120 ? -13.061 -4.845 -1.491 1.00 96.25 120 GLY A CA 1
ATOM 895 C C . GLY A 1 120 ? -13.143 -5.228 -0.008 1.00 96.25 120 GLY A C 1
ATOM 896 O O . GLY A 1 120 ? -14.214 -5.611 0.469 1.00 96.25 120 GLY A O 1
ATOM 897 N N . ARG A 1 121 ? -12.033 -5.178 0.740 1.00 97.75 121 ARG A N 1
ATOM 898 C CA . ARG A 1 121 ? -12.002 -5.575 2.153 1.00 97.75 121 ARG A CA 1
ATOM 899 C C . ARG A 1 121 ? -12.480 -4.460 3.089 1.00 97.75 121 ARG A C 1
ATOM 901 O O . ARG A 1 121 ? -12.316 -3.282 2.776 1.00 97.75 121 ARG A O 1
ATOM 908 N N . PRO A 1 122 ? -13.023 -4.804 4.276 1.00 98.19 122 PRO A N 1
ATOM 909 C CA . PRO A 1 122 ? -13.364 -3.809 5.285 1.00 98.19 122 PRO A CA 1
ATOM 910 C C . PRO A 1 122 ? -12.149 -2.961 5.664 1.00 98.19 122 PRO A C 1
ATOM 912 O O . PRO A 1 122 ? -11.081 -3.484 5.991 1.00 98.19 122 PRO A O 1
ATOM 915 N N . VAL A 1 123 ? -12.330 -1.644 5.660 1.00 98.00 123 VAL A N 1
ATOM 916 C CA . VAL A 1 123 ? -11.267 -0.684 5.946 1.00 98.00 123 VAL A CA 1
ATOM 917 C C . VAL A 1 123 ? -11.754 0.373 6.930 1.00 98.00 123 VAL A C 1
ATOM 919 O O . VAL A 1 123 ? -12.901 0.812 6.909 1.00 98.00 123 VAL A O 1
ATOM 922 N N . THR A 1 124 ? -10.866 0.761 7.835 1.00 98.19 124 THR A N 1
ATOM 923 C CA . THR A 1 124 ? -11.097 1.786 8.857 1.00 98.19 124 THR A CA 1
ATOM 924 C C . THR A 1 124 ? -9.926 2.753 8.847 1.00 98.19 124 THR A C 1
ATOM 926 O O . THR A 1 124 ? -8.804 2.350 8.556 1.00 98.19 124 THR A O 1
ATOM 929 N N . ALA A 1 125 ? -10.165 4.015 9.173 1.00 98.50 125 ALA A N 1
ATOM 930 C CA . ALA A 1 125 ? -9.124 5.032 9.236 1.00 98.50 125 ALA A CA 1
ATOM 931 C C . ALA A 1 125 ? -9.287 5.888 10.492 1.00 98.50 125 ALA A C 1
ATOM 933 O O . ALA A 1 125 ? -10.370 5.932 11.078 1.00 98.50 125 ALA A O 1
ATOM 934 N N . SER A 1 126 ? -8.223 6.586 10.885 1.00 98.19 126 SER A N 1
ATOM 935 C CA . SER A 1 126 ? -8.260 7.566 11.977 1.00 98.19 126 SER A CA 1
ATOM 936 C C . SER A 1 126 ? -9.217 8.721 11.695 1.00 98.19 126 SER A C 1
ATOM 938 O O . SER A 1 126 ? -9.822 9.264 12.614 1.00 98.19 126 SER A O 1
ATOM 940 N N . SER A 1 127 ? -9.337 9.111 10.427 1.00 98.31 127 SER A N 1
ATOM 941 C CA . SER A 1 127 ? -10.224 10.171 9.968 1.00 98.31 127 SER A CA 1
ATOM 942 C C . SER A 1 127 ? -10.530 10.017 8.480 1.00 98.31 127 SER A C 1
ATOM 944 O O . SER A 1 127 ? -9.844 9.294 7.752 1.00 98.31 127 SER A O 1
ATOM 946 N N . ASN A 1 128 ? -11.568 10.718 8.033 1.00 97.69 128 ASN A N 1
ATOM 947 C CA . ASN A 1 128 ? -11.928 10.838 6.628 1.00 97.69 128 ASN A CA 1
ATOM 948 C C . ASN A 1 128 ? -12.341 12.282 6.345 1.00 97.69 128 ASN A C 1
ATOM 950 O O . ASN A 1 128 ? -1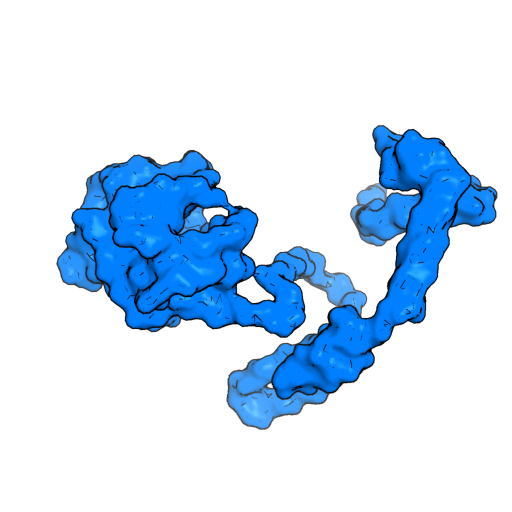2.998 12.918 7.171 1.00 97.69 128 ASN A O 1
ATOM 954 N N . GLN A 1 129 ? -12.018 12.777 5.159 1.00 96.62 129 GLN A N 1
ATOM 955 C CA . GLN A 1 129 ? -12.718 13.922 4.587 1.00 96.62 129 GLN A CA 1
ATOM 956 C C . GLN A 1 129 ? -14.071 13.464 4.025 1.00 96.62 129 GLN A C 1
ATOM 958 O O . GLN A 1 129 ? -14.207 12.325 3.582 1.00 96.62 129 GLN A O 1
ATOM 963 N N . LEU A 1 130 ? -15.065 14.359 4.023 1.00 89.50 130 LEU A N 1
ATOM 964 C CA . LEU A 1 130 ? -16.475 14.035 3.753 1.00 89.50 130 LEU A CA 1
ATOM 965 C C . LEU A 1 130 ? -16.703 13.198 2.480 1.00 89.50 130 LEU A C 1
ATOM 967 O O . LEU A 1 130 ? -17.477 12.248 2.507 1.00 89.50 130 LEU A O 1
ATOM 971 N N . LEU A 1 131 ? -16.027 13.540 1.380 1.00 93.50 131 LEU A N 1
ATOM 972 C CA . LEU A 1 131 ? -16.192 12.883 0.075 1.00 93.50 131 LEU A CA 1
ATOM 973 C C . LEU A 1 131 ? -15.132 11.808 -0.21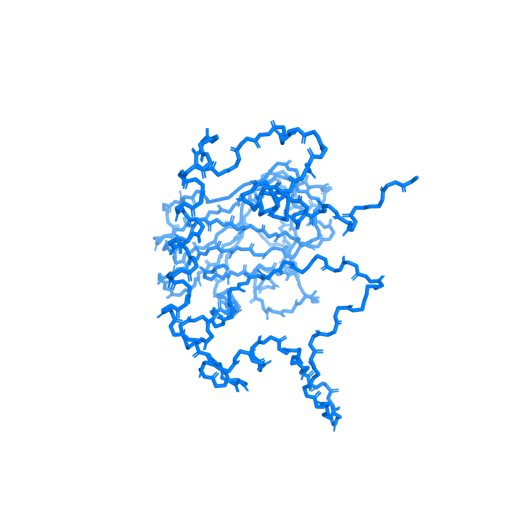9 1.00 93.50 131 LEU A C 1
ATOM 975 O O . LEU A 1 131 ? -15.166 11.197 -1.284 1.00 93.50 131 LEU A O 1
ATOM 979 N N . TYR A 1 132 ? -14.201 11.567 0.707 1.00 97.06 132 TYR A N 1
ATOM 980 C CA . TYR A 1 132 ? -13.025 10.717 0.488 1.00 97.06 132 TYR A CA 1
ATOM 981 C C . TYR A 1 132 ? -12.886 9.662 1.600 1.00 97.06 132 TYR A C 1
ATOM 983 O O . TYR A 1 132 ? -11.933 9.707 2.388 1.00 97.06 132 TYR A O 1
ATOM 991 N N . PRO A 1 133 ? -13.856 8.734 1.724 1.00 98.12 133 PRO A N 1
ATOM 992 C CA . PRO A 1 133 ? -13.858 7.721 2.773 1.00 98.12 133 PRO A CA 1
ATOM 993 C C . PRO A 1 133 ? -12.781 6.653 2.545 1.00 98.12 133 PRO A C 1
ATOM 995 O O . PRO A 1 133 ? -12.386 6.382 1.415 1.00 98.12 133 PRO A O 1
ATOM 998 N N . ALA A 1 134 ? -12.365 5.982 3.623 1.00 98.06 134 ALA A N 1
ATOM 999 C CA . ALA A 1 134 ? -11.318 4.955 3.609 1.00 98.06 134 ALA A CA 1
ATOM 1000 C C . ALA A 1 134 ? -11.544 3.827 2.587 1.00 98.06 134 ALA A C 1
ATOM 1002 O O . ALA A 1 134 ? -10.577 3.313 2.035 1.00 98.06 134 ALA A O 1
ATOM 1003 N N . ALA A 1 135 ? -12.807 3.477 2.304 1.00 98.00 135 ALA A N 1
ATOM 1004 C CA . ALA A 1 135 ? -13.185 2.447 1.328 1.00 98.00 135 ALA A CA 1
ATOM 1005 C C . ALA A 1 135 ? -12.606 2.685 -0.074 1.00 98.00 135 ALA A C 1
ATOM 1007 O O . ALA A 1 135 ? -12.341 1.725 -0.786 1.00 98.00 135 ALA A O 1
ATOM 1008 N N . ARG A 1 136 ? -12.367 3.949 -0.440 1.00 98.06 136 ARG A N 1
ATOM 1009 C CA . ARG A 1 136 ? -11.805 4.334 -1.739 1.00 98.06 136 ARG A CA 1
ATOM 1010 C C . ARG A 1 136 ? -10.332 3.992 -1.919 1.00 98.06 136 ARG A C 1
ATOM 1012 O O . ARG A 1 136 ? -9.856 4.040 -3.029 1.00 98.06 136 ARG A O 1
ATOM 1019 N N . ALA A 1 137 ? -9.603 3.677 -0.8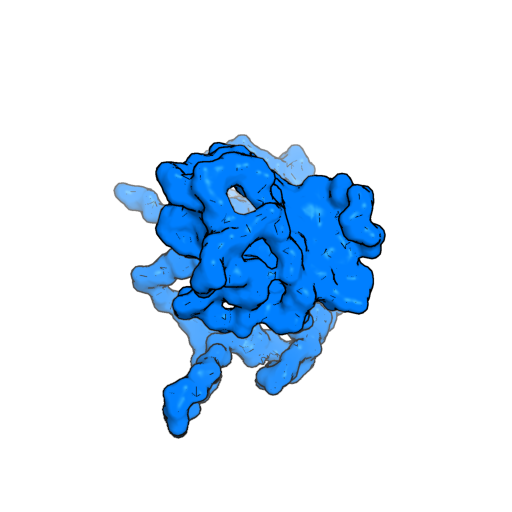49 1.00 97.94 137 ALA A N 1
ATOM 1020 C CA . ALA A 1 137 ? -8.212 3.241 -0.970 1.00 97.94 137 ALA A CA 1
ATOM 1021 C C . ALA A 1 137 ? -8.077 1.724 -1.164 1.00 97.94 137 ALA A C 1
ATOM 1023 O O . ALA A 1 137 ? -6.968 1.210 -1.095 1.00 97.94 137 ALA A O 1
ATOM 1024 N N . VAL A 1 138 ? -9.178 0.981 -1.277 1.00 97.94 138 VAL A N 1
ATOM 1025 C CA . VAL A 1 138 ? -9.157 -0.481 -1.445 1.00 97.94 138 VAL A CA 1
ATOM 1026 C C . VAL A 1 138 ? -10.236 -0.951 -2.421 1.00 97.94 138 VAL A C 1
ATOM 1028 O O . VAL A 1 138 ? -10.663 -2.104 -2.357 1.00 97.94 138 VAL A O 1
ATOM 1031 N N . ASP A 1 139 ? -10.745 -0.071 -3.283 1.00 96.25 139 ASP A N 1
ATOM 1032 C CA . ASP A 1 139 ? -11.785 -0.419 -4.255 1.00 96.25 139 ASP A CA 1
ATOM 1033 C C . ASP A 1 139 ? -11.212 -0.841 -5.618 1.00 96.25 139 ASP A C 1
ATOM 1035 O O . ASP A 1 139 ? -11.959 -1.339 -6.462 1.00 96.25 139 ASP A O 1
ATOM 1039 N N . GLY A 1 140 ? -9.888 -0.752 -5.798 1.00 91.44 140 GLY A N 1
ATOM 1040 C CA . GLY A 1 140 ? -9.207 -1.126 -7.033 1.00 91.44 140 GLY A CA 1
ATOM 1041 C C . GLY A 1 140 ? -9.331 -0.078 -8.141 1.00 91.44 140 GLY A C 1
ATOM 1042 O O . GLY A 1 140 ? -8.947 -0.368 -9.277 1.00 91.44 140 GLY A O 1
ATOM 1043 N N . ASP A 1 141 ? -9.851 1.116 -7.838 1.00 89.62 141 ASP A N 1
ATOM 1044 C CA . ASP A 1 141 ? -10.023 2.217 -8.781 1.00 89.62 141 ASP A CA 1
ATOM 1045 C C . ASP A 1 141 ? -9.072 3.381 -8.460 1.00 89.62 141 ASP A C 1
ATOM 1047 O O . ASP A 1 141 ? -9.327 4.214 -7.590 1.00 89.62 141 ASP A O 1
ATOM 1051 N N . LEU A 1 142 ? -8.003 3.503 -9.256 1.00 89.75 142 LEU A N 1
ATOM 1052 C CA . LEU A 1 142 ? -7.019 4.590 -9.153 1.00 89.75 142 LEU A CA 1
ATOM 1053 C C . LEU A 1 142 ? -7.581 5.988 -9.491 1.00 89.75 142 LEU A C 1
ATOM 1055 O O . LEU A 1 142 ? -6.846 6.971 -9.412 1.00 89.75 142 LEU A O 1
ATOM 1059 N N . GLY A 1 143 ? -8.853 6.100 -9.887 1.00 90.62 143 GLY A N 1
ATOM 1060 C CA . GLY A 1 143 ? -9.571 7.364 -10.049 1.00 90.62 143 GLY A CA 1
ATOM 1061 C C . GLY A 1 143 ? -10.243 7.872 -8.769 1.00 90.62 143 GLY A C 1
ATOM 1062 O O . GLY A 1 143 ? -10.757 8.995 -8.752 1.00 90.62 143 GLY A O 1
ATOM 1063 N N . THR A 1 144 ? -10.253 7.084 -7.690 1.00 94.25 144 THR A N 1
ATOM 1064 C CA . THR A 1 144 ? -10.899 7.443 -6.422 1.00 94.25 144 THR A CA 1
ATOM 1065 C C . THR A 1 144 ? -9.937 7.329 -5.248 1.00 94.25 144 THR A C 1
ATOM 1067 O O . THR A 1 144 ? -8.949 6.615 -5.316 1.00 94.25 144 THR A O 1
ATOM 1070 N N . ARG A 1 145 ? -10.164 8.104 -4.178 1.00 98.00 145 ARG A N 1
ATOM 1071 C CA . ARG A 1 145 ? -9.190 8.213 -3.083 1.00 98.00 145 ARG A CA 1
ATOM 1072 C C . ARG A 1 145 ? -9.807 8.291 -1.703 1.00 98.00 145 ARG A C 1
ATOM 1074 O O . ARG A 1 145 ? -10.868 8.892 -1.510 1.00 98.00 145 ARG A O 1
ATOM 1081 N N . TRP A 1 146 ? -9.071 7.766 -0.731 1.00 98.62 146 TRP A N 1
ATOM 1082 C CA . TRP A 1 146 ? -9.222 8.135 0.673 1.00 98.62 146 TRP A CA 1
ATOM 1083 C C . TRP A 1 146 ? -8.432 9.409 0.961 1.00 98.62 146 TRP A C 1
ATOM 1085 O O . TRP A 1 146 ? -7.345 9.594 0.418 1.00 98.62 146 TRP A O 1
ATOM 1095 N N . ALA A 1 147 ? -8.937 10.249 1.865 1.00 98.50 147 ALA A N 1
ATOM 1096 C CA . ALA A 1 147 ? -8.179 11.370 2.401 1.00 98.50 147 ALA A CA 1
ATOM 1097 C C . ALA A 1 147 ? -8.415 11.550 3.900 1.00 98.50 147 ALA A C 1
ATOM 1099 O O . ALA A 1 147 ? -9.559 11.598 4.358 1.00 98.50 147 ALA A O 1
ATOM 1100 N N . SER A 1 148 ? -7.337 11.729 4.658 1.00 98.50 148 SER A N 1
ATOM 1101 C CA . SER A 1 148 ? -7.397 12.034 6.086 1.00 98.50 148 SER A CA 1
ATOM 1102 C C . SER A 1 148 ? -7.678 13.517 6.357 1.00 98.50 148 SER A C 1
ATOM 1104 O O . SER A 1 148 ? -7.544 14.385 5.484 1.00 98.50 148 SER A O 1
ATOM 1106 N N . SER A 1 149 ? -7.976 13.839 7.615 1.00 98.06 149 SER A N 1
ATOM 1107 C CA . SER A 1 149 ? -7.830 15.192 8.160 1.00 98.06 149 SER A CA 1
ATOM 1108 C C . SER A 1 149 ? -6.400 15.714 7.980 1.00 98.06 149 SER A C 1
ATOM 1110 O O . SER A 1 149 ? -5.447 14.943 7.828 1.00 98.06 149 SER A O 1
ATOM 1112 N N . TRP A 1 150 ? -6.246 17.038 7.983 1.00 97.31 150 TRP A N 1
ATOM 1113 C CA . TRP A 1 150 ? -4.981 17.721 7.695 1.00 97.31 150 TRP A CA 1
ATOM 1114 C C . TRP A 1 150 ? -4.091 17.812 8.938 1.00 97.31 150 TRP A C 1
ATOM 1116 O O . TRP A 1 150 ? -3.744 18.892 9.412 1.00 97.31 150 TRP A O 1
ATOM 1126 N N . SER A 1 151 ? -3.751 16.655 9.488 1.00 97.81 151 SER A N 1
ATOM 1127 C CA . SER A 1 151 ? -2.899 16.514 10.661 1.00 97.81 151 SER A CA 1
ATOM 1128 C C . SER A 1 151 ? -2.009 15.285 10.532 1.00 97.81 151 SER A C 1
ATOM 1130 O O . SER A 1 151 ? -2.306 14.354 9.785 1.00 97.81 151 SER A O 1
ATOM 1132 N N . ASP A 1 152 ? -0.896 15.309 11.253 1.00 98.06 152 ASP A N 1
ATOM 1133 C CA . ASP A 1 152 ? 0.036 14.189 11.351 1.00 98.06 152 ASP A CA 1
ATOM 1134 C C . ASP A 1 152 ? -0.583 13.021 12.150 1.00 98.06 152 ASP A C 1
ATOM 1136 O O . ASP A 1 152 ? -1.678 13.134 12.714 1.00 98.06 152 ASP A O 1
ATOM 1140 N N . ASN A 1 153 ? 0.122 11.887 12.207 1.00 97.94 153 ASN A N 1
ATOM 1141 C CA . ASN A 1 153 ? -0.287 10.686 12.951 1.00 97.94 153 ASN A CA 1
ATOM 1142 C C . ASN A 1 153 ? -1.656 10.117 12.535 1.00 97.94 153 ASN A C 1
ATOM 1144 O O . ASN A 1 153 ? -2.462 9.716 13.377 1.00 97.94 153 ASN A O 1
ATOM 1148 N N . GLN A 1 154 ? -1.917 10.060 11.228 1.00 98.62 154 GLN A N 1
ATOM 1149 C CA . GLN A 1 154 ? -3.120 9.426 10.682 1.00 98.62 154 GLN A CA 1
ATOM 1150 C C . GLN A 1 154 ? -2.820 8.004 10.238 1.00 98.62 154 GLN A C 1
ATOM 1152 O O . GLN A 1 154 ? -1.682 7.651 9.932 1.00 98.62 154 GLN A O 1
ATOM 1157 N N . TRP A 1 155 ? -3.851 7.176 10.179 1.00 98.69 155 TRP A N 1
ATOM 1158 C CA . TRP A 1 155 ? -3.698 5.793 9.767 1.00 98.69 155 TRP A CA 1
ATOM 1159 C C . TRP A 1 155 ? -4.902 5.296 8.982 1.00 98.69 155 TRP A C 1
ATOM 1161 O O . TRP A 1 155 ? -6.022 5.768 9.169 1.00 98.69 155 TRP A O 1
ATOM 1171 N N . ILE A 1 156 ? -4.656 4.288 8.149 1.00 98.81 156 ILE A N 1
ATOM 1172 C CA . ILE A 1 156 ? -5.675 3.508 7.442 1.00 98.81 156 ILE A CA 1
ATOM 1173 C C . ILE A 1 156 ? -5.351 2.023 7.582 1.00 98.81 156 ILE A C 1
ATOM 1175 O O . ILE A 1 156 ? -4.205 1.605 7.416 1.00 98.81 156 ILE A O 1
ATOM 1179 N N . ARG A 1 157 ? -6.359 1.235 7.950 1.00 98.44 157 ARG A N 1
ATOM 1180 C CA . ARG A 1 157 ? -6.265 -0.175 8.331 1.00 98.44 157 ARG A CA 1
ATOM 1181 C C . ARG A 1 157 ? -7.255 -1.011 7.538 1.00 98.44 157 ARG A C 1
ATOM 1183 O O . ARG A 1 157 ? -8.455 -0.761 7.626 1.00 98.44 157 ARG A O 1
ATOM 1190 N N . VAL A 1 158 ? -6.759 -2.068 6.910 1.00 98.75 158 VAL A N 1
ATOM 1191 C CA . VAL A 1 158 ? -7.543 -3.074 6.184 1.00 98.75 158 VAL A CA 1
ATOM 1192 C C . VAL A 1 158 ? -7.675 -4.349 7.024 1.00 98.75 158 VAL A C 1
ATOM 1194 O O . VAL A 1 158 ? -6.683 -4.806 7.594 1.00 98.75 158 V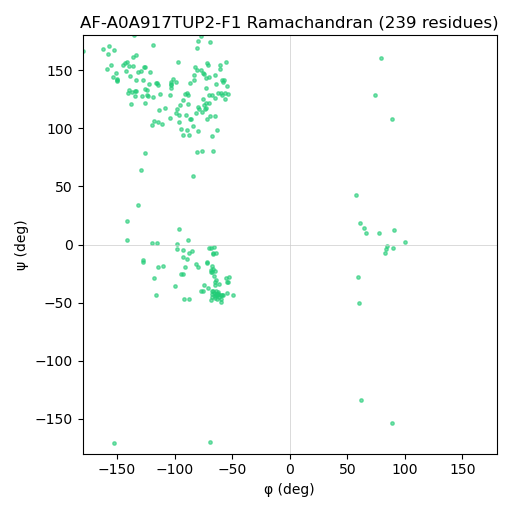AL A O 1
ATOM 1197 N N . ASP A 1 159 ? -8.878 -4.927 7.101 1.00 98.62 159 ASP A N 1
ATOM 1198 C CA . ASP A 1 159 ? -9.135 -6.286 7.608 1.00 98.62 159 ASP A CA 1
ATOM 1199 C C . ASP A 1 159 ? -9.203 -7.270 6.434 1.00 98.62 159 ASP A C 1
ATOM 1201 O O . ASP A 1 159 ? -10.151 -7.271 5.654 1.00 98.62 159 ASP A O 1
ATOM 1205 N N . LEU A 1 160 ? -8.218 -8.156 6.321 1.00 98.12 160 LEU A N 1
ATOM 1206 C CA . LEU A 1 160 ? -8.131 -9.153 5.252 1.00 98.12 160 LEU A CA 1
ATOM 1207 C C . LEU A 1 160 ? -9.199 -10.259 5.363 1.00 98.12 160 LEU A C 1
ATOM 1209 O O . LEU A 1 160 ? -9.264 -11.128 4.495 1.00 98.12 160 LEU A O 1
ATOM 1213 N N . GLY A 1 161 ? -10.030 -10.251 6.412 1.00 97.06 161 GLY A N 1
ATOM 1214 C CA . GLY A 1 161 ? -11.111 -11.209 6.671 1.00 97.06 161 GLY A CA 1
ATOM 1215 C C . GLY A 1 161 ? -10.658 -12.507 7.346 1.00 97.06 161 GLY A C 1
ATOM 1216 O O . GLY A 1 161 ? -11.487 -13.315 7.749 1.00 97.06 161 GLY A O 1
ATOM 1217 N N . GLY A 1 162 ? -9.350 -12.704 7.496 1.00 96.94 162 GLY A N 1
ATOM 1218 C CA . GLY A 1 162 ? -8.732 -13.863 8.129 1.00 96.94 162 GLY A CA 1
ATOM 1219 C C . GLY A 1 162 ? -7.213 -13.730 8.136 1.00 96.94 162 GLY A C 1
ATOM 1220 O O . GLY A 1 162 ? -6.659 -12.869 7.451 1.00 96.94 162 GLY A O 1
ATOM 1221 N N . VAL A 1 163 ? -6.533 -14.565 8.924 1.00 97.94 163 VAL A N 1
ATOM 1222 C CA . VAL A 1 163 ? -5.065 -14.578 8.957 1.00 97.94 163 VAL A CA 1
ATOM 1223 C C . VAL A 1 163 ? -4.540 -15.140 7.638 1.00 97.94 163 VAL A C 1
ATOM 1225 O O . VAL A 1 163 ? -4.857 -16.268 7.269 1.00 97.94 163 VAL A O 1
ATOM 1228 N N . ARG A 1 164 ? -3.723 -14.351 6.942 1.00 96.50 164 ARG A N 1
ATOM 1229 C CA . ARG A 1 164 ? -3.050 -14.719 5.696 1.00 96.50 164 ARG A CA 1
ATOM 1230 C C . ARG A 1 164 ? -1.583 -14.324 5.737 1.00 96.50 164 ARG A C 1
ATOM 1232 O O . ARG A 1 164 ? -1.177 -13.490 6.545 1.00 96.50 164 ARG A O 1
ATOM 1239 N N . GLN A 1 165 ? -0.806 -14.909 4.840 1.00 96.56 165 GLN A N 1
ATOM 1240 C CA . GLN A 1 165 ? 0.566 -14.489 4.611 1.00 96.56 165 GLN A CA 1
ATOM 1241 C C . GLN A 1 165 ? 0.583 -13.141 3.874 1.00 96.56 165 GLN A C 1
ATOM 1243 O O . GLN A 1 165 ? -0.151 -12.951 2.906 1.00 96.56 165 GLN A O 1
ATOM 1248 N N . VAL A 1 166 ? 1.420 -12.213 4.336 1.00 96.69 166 VAL A N 1
ATOM 1249 C CA . VAL A 1 166 ? 1.621 -10.878 3.760 1.00 96.69 166 VAL A CA 1
ATOM 1250 C C . VAL A 1 166 ? 3.117 -10.593 3.683 1.00 96.69 166 VAL A C 1
ATOM 1252 O O . VAL A 1 166 ? 3.808 -10.706 4.692 1.00 96.69 166 VAL A O 1
ATOM 1255 N N . GLY A 1 167 ? 3.614 -10.207 2.511 1.00 95.31 167 GLY A N 1
ATOM 1256 C CA . GLY A 1 167 ? 5.031 -9.888 2.278 1.00 95.31 167 GLY A CA 1
ATOM 1257 C C . GLY A 1 167 ? 5.263 -8.529 1.625 1.00 95.31 167 GLY A C 1
ATOM 1258 O O . GLY A 1 167 ? 6.386 -8.026 1.619 1.00 95.31 167 GLY A O 1
ATOM 1259 N N . ARG A 1 168 ? 4.202 -7.909 1.102 1.00 95.19 168 ARG A N 1
ATOM 1260 C CA . ARG A 1 168 ? 4.309 -6.632 0.411 1.00 95.19 168 ARG A CA 1
ATOM 1261 C C . ARG A 1 168 ? 3.049 -5.800 0.545 1.00 95.19 168 ARG A C 1
ATOM 1263 O O . ARG A 1 168 ? 1.933 -6.314 0.473 1.00 95.19 168 ARG A O 1
ATOM 1270 N N . VAL A 1 169 ? 3.254 -4.498 0.684 1.00 97.50 169 VAL A N 1
ATOM 1271 C CA . VAL A 1 169 ? 2.216 -3.474 0.586 1.00 97.50 169 VAL A CA 1
ATOM 1272 C C . VAL A 1 169 ? 2.634 -2.476 -0.484 1.00 97.50 169 VAL A C 1
ATOM 1274 O O . VAL A 1 169 ? 3.788 -2.050 -0.508 1.00 97.50 169 VAL A O 1
ATOM 1277 N N . ILE A 1 170 ? 1.712 -2.125 -1.376 1.00 96.12 170 ILE A N 1
ATOM 1278 C CA . ILE A 1 170 ? 1.905 -1.070 -2.374 1.00 96.12 170 ILE A CA 1
ATOM 1279 C C . ILE A 1 170 ? 0.968 0.078 -2.023 1.00 96.12 170 ILE A C 1
ATOM 1281 O O . ILE A 1 170 ? -0.220 -0.143 -1.792 1.00 96.12 170 ILE A O 1
ATOM 1285 N N . LEU A 1 171 ? 1.514 1.288 -1.968 1.00 96.69 171 LEU A N 1
ATOM 1286 C CA . LEU A 1 171 ? 0.769 2.514 -1.715 1.00 96.69 171 LEU A CA 1
ATOM 1287 C C . LEU A 1 171 ? 0.819 3.379 -2.969 1.00 96.69 171 LEU A C 1
ATOM 1289 O O . LEU A 1 171 ? 1.892 3.828 -3.359 1.00 96.69 171 LEU A O 1
ATOM 1293 N N . ALA A 1 172 ? -0.333 3.618 -3.586 1.00 94.50 172 ALA A N 1
ATOM 1294 C CA . ALA A 1 172 ? -0.480 4.616 -4.634 1.00 94.50 172 ALA A CA 1
ATOM 1295 C C . ALA A 1 172 ? -0.956 5.919 -3.986 1.00 94.50 172 ALA A C 1
ATOM 1297 O O . ALA A 1 172 ? -2.135 6.080 -3.666 1.00 94.50 172 ALA A O 1
ATOM 1298 N N . TRP A 1 173 ? -0.026 6.836 -3.745 1.00 95.62 173 TRP A N 1
ATOM 1299 C CA . TRP A 1 173 ? -0.314 8.142 -3.174 1.00 95.62 173 TRP A CA 1
ATOM 1300 C C . TRP A 1 173 ? -0.968 9.070 -4.188 1.00 95.62 173 TRP A C 1
ATOM 1302 O O . TRP A 1 173 ? -0.649 9.069 -5.378 1.00 95.62 173 TRP A O 1
ATOM 1312 N N . GLU A 1 174 ? -1.841 9.928 -3.680 1.00 95.00 174 GLU A N 1
ATOM 1313 C CA . GLU A 1 174 ? -2.204 11.156 -4.378 1.00 95.00 174 G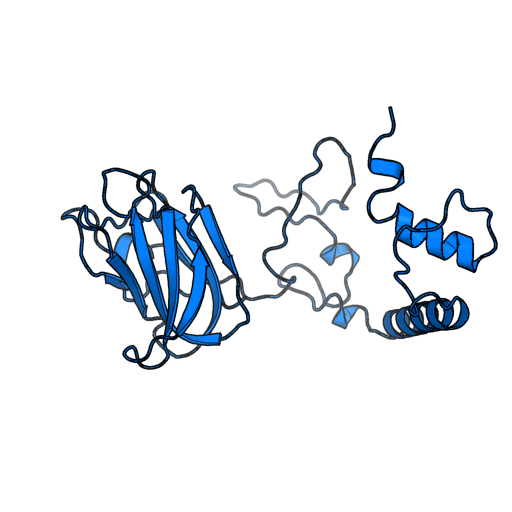LU A CA 1
ATOM 1314 C C . GLU A 1 174 ? -1.078 12.203 -4.227 1.00 95.00 174 GLU A C 1
ATOM 1316 O O . GLU A 1 174 ? -0.064 11.945 -3.574 1.00 95.00 174 GLU A O 1
ATOM 1321 N N . ALA A 1 175 ? -1.216 13.397 -4.816 1.00 93.69 175 ALA A N 1
ATOM 1322 C CA . ALA A 1 175 ? -0.286 14.502 -4.579 1.00 93.69 175 ALA A CA 1
ATOM 1323 C C . ALA A 1 175 ? -0.086 14.808 -3.079 1.00 93.69 175 ALA A C 1
ATOM 1325 O O . ALA A 1 175 ? 0.980 15.280 -2.683 1.00 93.69 175 ALA A O 1
ATOM 1326 N N . ALA A 1 176 ? -1.077 14.524 -2.229 1.00 95.94 176 ALA A N 1
ATOM 1327 C CA . ALA A 1 176 ? -0.955 14.582 -0.780 1.00 95.94 176 ALA A CA 1
ATOM 1328 C C . ALA A 1 176 ? -0.474 13.239 -0.180 1.00 95.94 176 ALA A C 1
ATOM 1330 O O . ALA A 1 176 ? -1.261 12.324 0.067 1.00 95.94 176 ALA A O 1
ATOM 1331 N N . TYR A 1 177 ? 0.828 13.137 0.105 1.00 97.25 177 TYR A N 1
ATOM 1332 C CA . TYR A 1 177 ? 1.496 11.900 0.539 1.00 97.25 177 TYR A CA 1
ATOM 1333 C C . TYR A 1 177 ? 2.127 11.989 1.941 1.00 97.25 177 TYR A C 1
ATOM 1335 O O . TYR A 1 177 ? 2.217 13.061 2.555 1.00 97.25 177 TYR A O 1
ATOM 1343 N N . ALA A 1 178 ? 2.600 10.849 2.455 1.00 97.50 178 ALA A N 1
ATOM 1344 C CA . ALA A 1 178 ? 3.377 10.787 3.689 1.00 97.50 178 ALA A CA 1
ATOM 1345 C C . ALA A 1 178 ? 4.887 10.861 3.426 1.00 97.50 178 ALA A C 1
ATOM 1347 O O . ALA A 1 178 ? 5.443 10.013 2.737 1.00 97.50 178 ALA A O 1
ATOM 1348 N N . ARG A 1 179 ? 5.576 11.823 4.050 1.00 97.50 179 ARG A N 1
ATOM 1349 C CA . ARG A 1 179 ? 7.047 11.879 4.025 1.00 97.50 179 ARG A CA 1
ATOM 1350 C C . ARG A 1 179 ? 7.660 10.859 4.976 1.00 97.50 179 ARG A C 1
ATOM 1352 O O . ARG A 1 179 ? 8.655 10.223 4.654 1.00 97.50 179 ARG A O 1
ATOM 1359 N N . SER A 1 180 ? 7.062 10.700 6.153 1.00 98.44 180 SER A N 1
ATOM 1360 C CA . SER A 1 180 ? 7.446 9.676 7.123 1.00 98.44 180 SER A CA 1
ATOM 1361 C C . SER A 1 180 ? 6.237 8.820 7.447 1.00 98.44 180 SER A C 1
ATOM 1363 O O . SER A 1 180 ? 5.177 9.357 7.778 1.00 98.44 180 SER A O 1
ATOM 1365 N N . TYR A 1 181 ? 6.380 7.504 7.334 1.00 98.75 181 TYR A N 1
ATOM 1366 C CA . TYR A 1 181 ? 5.318 6.549 7.622 1.00 98.75 181 TYR A CA 1
ATOM 1367 C C . TYR A 1 181 ? 5.870 5.139 7.830 1.00 98.75 181 TYR A C 1
ATOM 1369 O O . TYR A 1 181 ? 7.035 4.836 7.558 1.00 98.75 181 TYR A O 1
ATOM 1377 N N . ARG A 1 182 ? 5.009 4.255 8.326 1.00 98.81 182 ARG A N 1
ATOM 1378 C CA . ARG A 1 182 ? 5.330 2.841 8.519 1.00 98.81 182 ARG A CA 1
ATOM 1379 C C . ARG A 1 182 ? 4.164 1.933 8.174 1.00 98.81 182 ARG A C 1
ATOM 1381 O O . ARG A 1 182 ? 3.007 2.351 8.221 1.00 98.81 182 ARG A O 1
ATOM 1388 N N . ILE A 1 183 ? 4.499 0.685 7.873 1.00 98.81 183 ILE A N 1
ATOM 1389 C CA . ILE A 1 183 ? 3.548 -0.407 7.703 1.00 98.81 183 ILE A CA 1
ATOM 1390 C C . ILE A 1 183 ? 3.608 -1.292 8.940 1.00 98.81 183 ILE A C 1
ATOM 1392 O O . ILE A 1 183 ? 4.678 -1.742 9.366 1.00 98.81 183 ILE A O 1
ATOM 1396 N N . GLU A 1 184 ? 2.437 -1.552 9.500 1.00 98.81 184 GLU A N 1
ATOM 1397 C CA . GLU A 1 184 ? 2.248 -2.448 10.625 1.00 98.81 184 GLU A CA 1
ATOM 1398 C C . GLU A 1 184 ? 1.286 -3.571 10.249 1.00 98.81 184 GLU A C 1
ATOM 1400 O O . GLU A 1 184 ? 0.342 -3.387 9.476 1.00 98.81 184 GLU A O 1
ATOM 1405 N N . VAL A 1 185 ? 1.509 -4.738 10.844 1.00 98.75 185 VAL A N 1
ATOM 1406 C CA . VAL A 1 185 ? 0.639 -5.903 10.696 1.00 98.75 185 VAL A CA 1
ATOM 1407 C C . VAL A 1 185 ? 0.198 -6.420 12.057 1.00 98.75 185 VAL A C 1
ATOM 1409 O O . VAL A 1 185 ? 0.898 -6.248 13.059 1.00 98.75 185 VAL A O 1
ATOM 1412 N N . SER A 1 186 ? -0.963 -7.065 12.085 1.00 98.69 186 SER A N 1
ATOM 1413 C CA . SER A 1 186 ? -1.537 -7.649 13.292 1.00 98.69 186 SER A CA 1
ATOM 1414 C C . SER A 1 186 ? -2.409 -8.861 12.964 1.00 98.69 186 SER A C 1
ATOM 1416 O O . SER A 1 186 ? -3.048 -8.919 11.912 1.00 98.69 186 SER A O 1
ATOM 1418 N N . THR A 1 187 ? -2.457 -9.843 13.861 1.00 98.56 187 THR A N 1
ATOM 1419 C CA . THR A 1 187 ? -3.377 -10.991 13.781 1.00 98.56 187 THR A CA 1
ATOM 1420 C C . THR A 1 187 ? -4.662 -10.775 14.581 1.00 98.56 187 THR A C 1
ATOM 1422 O O . THR A 1 187 ? -5.681 -11.371 14.245 1.00 98.56 187 THR A O 1
ATOM 1425 N N . ASP A 1 188 ? -4.628 -9.921 15.607 1.00 97.25 188 ASP A N 1
ATOM 1426 C CA . ASP A 1 188 ? -5.712 -9.698 16.578 1.00 97.25 188 ASP A CA 1
ATOM 1427 C C . ASP A 1 188 ? -6.386 -8.317 16.435 1.00 97.25 188 ASP A C 1
ATOM 1429 O O . ASP A 1 188 ? -7.519 -8.128 16.866 1.00 97.25 188 ASP A O 1
ATOM 1433 N N . GLY A 1 189 ? -5.729 -7.364 15.768 1.00 95.69 189 GLY A N 1
ATOM 1434 C CA . GLY A 1 189 ? -6.183 -5.984 15.592 1.00 95.69 189 GLY A CA 1
ATOM 1435 C C . GLY A 1 189 ? -5.826 -5.053 16.756 1.00 95.69 189 GLY A C 1
ATOM 1436 O O . GLY A 1 189 ? -6.111 -3.854 16.673 1.00 95.69 189 GLY A O 1
ATOM 1437 N N . THR A 1 190 ? -5.177 -5.574 17.800 1.00 95.94 190 THR A N 1
ATOM 1438 C CA . THR A 1 190 ? -4.806 -4.862 19.034 1.00 95.94 190 THR A CA 1
ATOM 1439 C C . THR A 1 190 ? -3.296 -4.775 19.215 1.00 95.94 190 THR A C 1
ATOM 1441 O O . THR A 1 190 ? -2.778 -3.702 19.518 1.00 95.94 190 THR A O 1
ATOM 1444 N N . THR A 1 191 ? -2.581 -5.871 18.969 1.00 97.38 191 THR A N 1
ATOM 1445 C CA . THR A 1 191 ? -1.122 -5.937 19.027 1.00 97.38 191 THR A CA 1
ATOM 1446 C C . THR A 1 191 ? -0.559 -5.722 17.636 1.00 97.38 191 THR A C 1
ATOM 1448 O O . THR A 1 191 ? -0.847 -6.485 16.713 1.00 97.38 191 THR A O 1
ATOM 1451 N N . TRP A 1 192 ? 0.257 -4.686 17.476 1.00 98.19 192 TRP A N 1
ATOM 1452 C CA . TRP A 1 192 ? 0.796 -4.291 16.178 1.00 98.19 192 TRP A CA 1
ATOM 1453 C C . TRP A 1 192 ? 2.301 -4.483 16.133 1.00 98.19 192 TRP A C 1
ATOM 1455 O O . TRP A 1 192 ? 3.014 -4.125 17.068 1.00 98.19 192 TRP A O 1
ATOM 1465 N N . ARG A 1 193 ? 2.787 -5.010 15.011 1.00 98.19 193 ARG A N 1
ATOM 1466 C CA . ARG A 1 193 ? 4.216 -5.112 14.726 1.00 98.19 193 ARG A CA 1
ATOM 1467 C C . ARG A 1 193 ? 4.549 -4.318 13.477 1.00 98.19 193 ARG A C 1
ATOM 1469 O O . ARG A 1 193 ? 3.968 -4.557 12.420 1.00 98.19 193 ARG A O 1
ATOM 1476 N N . GLN A 1 194 ? 5.522 -3.422 13.594 1.00 98.50 194 GLN A N 1
ATOM 1477 C CA . GLN A 1 194 ? 6.113 -2.743 12.449 1.00 98.50 194 GLN A CA 1
ATOM 1478 C C . GLN A 1 194 ? 6.902 -3.744 11.599 1.00 98.50 194 GLN A C 1
ATOM 1480 O O . GLN A 1 194 ? 7.748 -4.470 12.118 1.00 98.50 194 GLN A O 1
ATOM 1485 N N . VAL A 1 195 ? 6.633 -3.761 10.295 1.00 98.44 195 VAL A N 1
ATOM 1486 C CA . VAL A 1 195 ? 7.334 -4.619 9.320 1.00 98.44 195 VAL A CA 1
ATOM 1487 C C . VAL A 1 195 ? 8.152 -3.818 8.313 1.00 98.44 195 VAL A C 1
ATOM 1489 O O . VAL A 1 195 ? 9.066 -4.363 7.703 1.00 98.44 195 VAL A O 1
ATOM 1492 N N . TRP A 1 196 ? 7.850 -2.528 8.157 1.00 98.44 196 TRP A N 1
ATOM 1493 C CA . TRP A 1 196 ? 8.539 -1.636 7.229 1.00 98.44 196 TRP A CA 1
ATOM 1494 C C . TRP A 1 196 ? 8.337 -0.168 7.635 1.00 98.44 196 TRP A C 1
ATOM 1496 O O . TRP A 1 196 ? 7.302 0.170 8.214 1.00 98.44 196 TRP A O 1
ATOM 1506 N N . SER A 1 197 ? 9.292 0.714 7.329 1.00 98.38 197 SER A N 1
ATOM 1507 C CA . SER A 1 197 ? 9.170 2.162 7.560 1.00 98.38 197 SER A CA 1
ATOM 1508 C C . SER A 1 197 ? 10.060 2.985 6.633 1.00 98.38 197 SER A C 1
ATOM 1510 O O . SER A 1 197 ? 11.138 2.527 6.258 1.00 98.38 197 SER A O 1
ATOM 1512 N N . THR A 1 198 ? 9.670 4.234 6.382 1.00 97.50 198 THR A N 1
ATOM 1513 C CA . THR A 1 198 ? 10.505 5.253 5.732 1.00 97.50 198 THR A CA 1
ATOM 1514 C C . THR A 1 198 ? 10.326 6.612 6.402 1.00 97.50 198 THR A C 1
ATOM 1516 O O . THR A 1 198 ? 9.276 6.902 6.976 1.00 97.50 198 THR A O 1
ATOM 1519 N N . THR A 1 199 ? 11.351 7.457 6.312 1.00 97.50 199 THR A N 1
ATOM 1520 C CA . THR A 1 199 ? 11.328 8.872 6.724 1.00 97.50 199 THR A CA 1
ATOM 1521 C C . THR A 1 199 ? 11.525 9.834 5.548 1.00 97.50 199 THR A C 1
ATOM 1523 O O . THR A 1 199 ? 11.562 11.051 5.747 1.00 97.50 199 THR A O 1
ATOM 1526 N N . ALA A 1 200 ? 11.669 9.295 4.334 1.00 93.81 200 ALA A N 1
ATOM 1527 C CA . ALA A 1 200 ? 12.031 10.029 3.128 1.00 93.81 200 ALA A CA 1
ATOM 1528 C C . ALA A 1 200 ? 11.105 9.704 1.942 1.00 93.81 200 ALA A C 1
ATOM 1530 O O . ALA A 1 200 ? 11.566 9.665 0.808 1.00 93.81 200 ALA A O 1
ATOM 1531 N N . GLY A 1 201 ? 9.819 9.450 2.204 1.00 92.38 201 GLY A N 1
ATOM 1532 C CA . GLY A 1 201 ? 8.815 9.272 1.154 1.00 92.38 201 GLY A CA 1
ATOM 1533 C C . GLY A 1 201 ? 8.720 10.505 0.253 1.00 92.38 201 GLY A C 1
ATOM 1534 O O . GLY A 1 201 ? 8.822 11.641 0.731 1.00 92.38 201 GLY A O 1
ATOM 1535 N N . ASP A 1 202 ? 8.529 10.266 -1.039 1.00 90.12 202 ASP A N 1
ATOM 1536 C CA . ASP A 1 202 ? 8.484 11.255 -2.122 1.00 90.12 202 ASP A CA 1
ATOM 1537 C C . ASP A 1 202 ? 7.137 11.269 -2.873 1.00 90.12 202 ASP A C 1
ATOM 1539 O O . ASP A 1 202 ? 6.938 12.090 -3.769 1.00 90.12 202 ASP A O 1
ATOM 1543 N N . GLY A 1 203 ? 6.183 10.435 -2.449 1.00 90.69 203 GLY A N 1
ATOM 1544 C CA . GLY A 1 203 ? 4.850 10.332 -3.038 1.00 90.69 203 GLY A CA 1
ATOM 1545 C C . GLY A 1 203 ? 4.810 9.318 -4.177 1.00 90.69 203 GLY A C 1
ATOM 1546 O O . GLY A 1 203 ? 5.564 8.354 -4.191 1.00 90.69 203 GLY A O 1
ATOM 1547 N N . GLY A 1 204 ? 3.889 9.483 -5.127 1.00 91.50 204 GLY A N 1
ATOM 1548 C CA . GLY A 1 204 ? 3.763 8.536 -6.238 1.00 91.50 204 GLY A CA 1
ATOM 1549 C C . GLY A 1 204 ? 3.411 7.117 -5.773 1.00 91.50 204 GLY A C 1
ATOM 1550 O O . GLY A 1 204 ? 2.484 6.936 -4.988 1.00 91.50 204 GLY A O 1
ATOM 1551 N N . THR A 1 205 ? 4.103 6.100 -6.293 1.00 90.38 205 THR A N 1
ATOM 1552 C CA . THR A 1 205 ? 3.874 4.698 -5.906 1.00 90.38 205 THR A CA 1
ATOM 1553 C C . THR A 1 205 ? 5.027 4.167 -5.074 1.00 90.38 205 THR A C 1
ATOM 1555 O O . THR A 1 205 ? 6.136 4.007 -5.580 1.00 90.38 205 THR A O 1
ATOM 1558 N N . ASP A 1 206 ? 4.722 3.793 -3.837 1.00 88.88 206 ASP A N 1
ATOM 1559 C CA . ASP A 1 206 ? 5.674 3.192 -2.915 1.00 88.88 206 ASP A CA 1
ATOM 1560 C C . ASP A 1 206 ? 5.463 1.684 -2.794 1.00 88.88 206 ASP A C 1
ATOM 1562 O O . ASP A 1 206 ? 4.338 1.198 -2.652 1.00 88.88 206 ASP A O 1
ATOM 1566 N N . VAL A 1 207 ? 6.569 0.936 -2.787 1.00 91.38 207 VAL A N 1
ATOM 1567 C CA . VAL A 1 207 ? 6.574 -0.517 -2.589 1.00 91.38 207 VAL A CA 1
ATOM 1568 C C . VAL A 1 207 ? 7.275 -0.856 -1.277 1.00 91.38 207 VAL A C 1
ATOM 1570 O O . VAL A 1 207 ? 8.502 -0.849 -1.180 1.00 91.38 207 VAL A O 1
ATOM 1573 N N . ALA A 1 208 ? 6.488 -1.215 -0.268 1.00 92.69 208 ALA A N 1
ATOM 1574 C CA . ALA A 1 208 ? 6.973 -1.702 1.015 1.00 92.69 208 ALA A CA 1
ATOM 1575 C C . ALA A 1 208 ? 7.046 -3.235 0.996 1.00 92.69 208 ALA A C 1
ATOM 1577 O O . ALA A 1 208 ? 6.053 -3.916 1.259 1.00 92.69 208 ALA A O 1
ATOM 1578 N N . ALA A 1 209 ? 8.222 -3.780 0.677 1.00 92.25 209 ALA A N 1
ATOM 1579 C CA . ALA A 1 209 ? 8.503 -5.217 0.721 1.00 92.25 209 ALA A CA 1
ATOM 1580 C C . ALA A 1 209 ? 9.230 -5.605 2.019 1.00 92.25 209 ALA A C 1
ATOM 1582 O O . ALA A 1 209 ? 10.120 -4.889 2.484 1.00 92.25 209 ALA A O 1
ATOM 1583 N N . PHE A 1 210 ? 8.858 -6.741 2.606 1.00 93.81 210 PHE A N 1
ATOM 1584 C CA . PHE A 1 210 ? 9.409 -7.242 3.866 1.00 93.81 210 PHE A CA 1
ATOM 1585 C C . PHE A 1 210 ? 9.328 -8.773 3.941 1.00 93.81 210 PHE A C 1
ATOM 1587 O O . PHE A 1 210 ? 8.660 -9.424 3.141 1.00 93.81 210 PHE A O 1
ATOM 1594 N N . ALA A 1 211 ? 10.024 -9.375 4.910 1.00 93.44 211 ALA A N 1
ATOM 1595 C CA . ALA A 1 211 ? 9.956 -10.821 5.125 1.00 93.44 211 ALA A CA 1
ATOM 1596 C C . ALA A 1 211 ? 8.502 -11.246 5.423 1.00 93.44 211 ALA A C 1
ATOM 1598 O O . ALA A 1 211 ? 7.912 -10.657 6.335 1.00 93.44 211 ALA A O 1
ATOM 1599 N N . PRO A 1 212 ? 7.930 -12.253 4.729 1.00 93.81 212 PRO A N 1
ATOM 1600 C CA . PRO A 1 212 ? 6.519 -12.596 4.869 1.00 93.81 212 PRO A CA 1
ATOM 1601 C C . PRO A 1 212 ? 6.082 -12.869 6.312 1.00 93.81 212 PRO A C 1
ATOM 1603 O O . PRO A 1 212 ? 6.774 -13.553 7.064 1.00 93.81 212 PRO A O 1
ATOM 1606 N N . GLN A 1 213 ? 4.921 -12.338 6.691 1.00 96.44 213 GLN A N 1
ATOM 1607 C CA . GLN A 1 213 ? 4.337 -12.447 8.027 1.00 96.44 213 GLN A CA 1
ATOM 1608 C C . GLN A 1 213 ? 2.885 -12.916 7.965 1.00 96.44 213 GLN A C 1
ATOM 1610 O O . GLN A 1 213 ? 2.153 -12.568 7.043 1.00 96.44 213 GLN A O 1
ATOM 1615 N N . GLN A 1 214 ? 2.446 -13.638 8.995 1.00 97.81 214 GLN A N 1
ATOM 1616 C CA . GLN A 1 214 ? 1.028 -13.922 9.205 1.00 97.81 214 GLN A CA 1
ATOM 1617 C C . GLN A 1 214 ? 0.321 -12.670 9.736 1.00 97.81 214 GLN A C 1
ATOM 1619 O O . GLN A 1 214 ? 0.734 -12.103 10.750 1.00 97.81 214 GLN A O 1
ATOM 1624 N N . ALA A 1 215 ? -0.743 -12.243 9.061 1.00 98.25 215 ALA A N 1
ATOM 1625 C CA . ALA A 1 215 ? -1.509 -11.056 9.410 1.00 98.25 215 ALA A CA 1
ATOM 1626 C C . ALA A 1 215 ? -2.980 -11.202 9.009 1.00 98.25 215 ALA A C 1
ATOM 1628 O O . ALA A 1 215 ? -3.298 -11.730 7.946 1.00 98.25 215 ALA A O 1
ATOM 1629 N N . ARG A 1 216 ? -3.883 -10.694 9.849 1.00 98.56 216 ARG A N 1
ATOM 1630 C CA . ARG A 1 216 ? -5.280 -10.432 9.476 1.00 98.56 216 ARG A CA 1
ATOM 1631 C C . ARG A 1 216 ? -5.495 -8.959 9.159 1.00 98.56 216 ARG A C 1
ATOM 1633 O O . ARG A 1 216 ? -6.263 -8.637 8.264 1.00 98.56 216 ARG A O 1
ATOM 1640 N N . TYR A 1 217 ? -4.808 -8.075 9.869 1.00 98.81 217 TYR A N 1
ATOM 1641 C CA . TYR A 1 217 ? -4.907 -6.639 9.686 1.00 98.81 217 TYR A CA 1
ATOM 1642 C C . TYR A 1 217 ? -3.584 -6.073 9.193 1.00 98.81 217 TYR A C 1
ATOM 1644 O O . TYR A 1 217 ? -2.516 -6.437 9.690 1.00 98.81 217 TYR A O 1
ATOM 1652 N N . VAL A 1 218 ? -3.673 -5.146 8.246 1.00 98.75 218 VAL A N 1
ATOM 1653 C CA . VAL A 1 218 ? -2.538 -4.374 7.732 1.00 98.75 218 VAL A CA 1
ATOM 1654 C C . VAL A 1 218 ? -2.889 -2.902 7.862 1.00 98.75 218 VAL A C 1
ATOM 1656 O O . VAL A 1 218 ? -4.006 -2.504 7.527 1.00 98.75 218 VAL A O 1
ATOM 1659 N N . ARG A 1 219 ? -1.968 -2.090 8.379 1.00 98.50 219 ARG A N 1
ATOM 1660 C CA . ARG A 1 219 ? -2.187 -0.659 8.590 1.00 98.50 219 ARG A CA 1
ATOM 1661 C C . ARG A 1 219 ? -0.997 0.155 8.112 1.00 98.50 219 ARG A C 1
ATOM 1663 O O . ARG A 1 219 ? 0.138 -0.133 8.482 1.00 98.50 219 ARG A O 1
ATOM 1670 N N . MET A 1 220 ? -1.278 1.204 7.347 1.00 98.69 220 MET A N 1
ATOM 1671 C CA . MET A 1 220 ? -0.335 2.291 7.097 1.00 98.69 220 MET A CA 1
ATOM 1672 C C . MET A 1 220 ? -0.526 3.350 8.185 1.00 98.69 220 MET A C 1
ATOM 1674 O O . MET A 1 220 ? -1.658 3.747 8.468 1.00 98.69 220 MET A O 1
ATOM 1678 N N . VAL A 1 221 ? 0.572 3.783 8.806 1.00 98.75 221 VAL A N 1
ATOM 1679 C CA . VAL A 1 221 ? 0.590 4.867 9.796 1.00 98.75 221 VAL A CA 1
ATOM 1680 C C . VAL A 1 221 ? 1.461 6.005 9.274 1.00 98.75 221 VAL A C 1
ATOM 1682 O O . VAL A 1 221 ? 2.689 5.896 9.274 1.00 98.75 221 VAL A O 1
ATOM 1685 N N . GLY A 1 222 ? 0.819 7.091 8.849 1.00 98.31 222 GLY A N 1
ATOM 1686 C CA . GLY A 1 222 ? 1.451 8.331 8.416 1.00 98.31 222 GLY A CA 1
ATOM 1687 C C . GLY A 1 222 ? 1.889 9.154 9.620 1.00 98.31 222 GLY A C 1
ATOM 1688 O O . GLY A 1 222 ? 1.058 9.585 10.415 1.00 98.31 222 GLY A O 1
ATOM 1689 N N . LEU A 1 223 ? 3.195 9.368 9.759 1.00 98.50 223 LEU A N 1
ATOM 1690 C CA . LEU A 1 223 ? 3.801 10.100 10.871 1.00 98.50 223 LEU A CA 1
ATOM 1691 C C . LEU A 1 223 ? 3.950 11.584 10.558 1.00 98.50 223 LEU A C 1
ATOM 1693 O O . LEU A 1 223 ? 3.574 12.414 11.372 1.00 98.50 223 LEU A O 1
ATOM 1697 N N . THR A 1 224 ? 4.469 11.914 9.376 1.00 98.31 224 THR A N 1
ATOM 1698 C CA . THR A 1 224 ? 4.708 13.301 8.958 1.00 98.31 224 THR A CA 1
ATOM 1699 C C . THR A 1 224 ? 4.263 13.485 7.519 1.00 98.31 224 THR A C 1
ATOM 1701 O O . THR A 1 224 ? 4.624 12.691 6.643 1.00 98.31 224 THR A O 1
ATOM 1704 N N . ARG A 1 225 ? 3.484 14.537 7.270 1.00 98.38 225 ARG A N 1
ATOM 1705 C CA . ARG A 1 225 ? 2.947 14.861 5.943 1.00 98.38 225 ARG A CA 1
ATOM 1706 C C . ARG A 1 225 ? 4.041 15.406 5.024 1.00 98.38 225 ARG A C 1
ATOM 1708 O O . ARG A 1 225 ? 4.947 16.107 5.469 1.00 98.38 225 ARG A O 1
ATOM 1715 N N . GLY A 1 226 ? 3.971 15.050 3.742 1.00 96.31 226 GLY A N 1
ATOM 1716 C CA . GLY A 1 226 ? 4.854 15.591 2.701 1.00 96.31 226 GLY A CA 1
ATOM 1717 C C . GLY A 1 226 ? 4.409 16.953 2.169 1.00 96.31 226 GLY A C 1
ATOM 1718 O O . GLY A 1 226 ? 5.201 17.671 1.570 1.00 96.31 226 GLY A O 1
ATOM 1719 N N . THR A 1 227 ? 3.154 17.330 2.424 1.00 96.00 227 THR A N 1
ATOM 1720 C CA . THR A 1 227 ? 2.542 18.590 1.985 1.00 96.00 227 THR A CA 1
ATOM 1721 C C . THR A 1 227 ? 1.751 19.240 3.129 1.00 96.00 227 THR A C 1
ATOM 1723 O O . THR A 1 227 ? 1.683 18.704 4.237 1.00 96.00 227 THR A O 1
ATOM 1726 N N . SER A 1 228 ? 1.134 20.400 2.880 1.00 95.50 228 SER A N 1
ATOM 1727 C CA . SER A 1 228 ? 0.226 21.055 3.835 1.00 95.50 228 SER A CA 1
ATOM 1728 C C . SER A 1 228 ? -1.131 20.347 3.986 1.00 95.50 228 SER A C 1
ATOM 1730 O O . SER A 1 228 ? -1.835 20.594 4.969 1.00 95.50 228 SER A O 1
ATOM 1732 N N . TYR A 1 229 ? -1.489 19.458 3.055 1.00 96.31 229 TYR A N 1
ATOM 1733 C CA . TYR A 1 229 ? -2.718 18.659 3.083 1.00 96.31 229 TYR A CA 1
ATOM 1734 C C . TYR A 1 229 ? -2.589 17.445 4.009 1.00 96.31 229 TYR A C 1
ATOM 1736 O O . TYR A 1 229 ? -1.530 17.221 4.587 1.00 96.31 229 TYR A O 1
ATOM 1744 N N . GLY A 1 230 ? -3.675 16.686 4.199 1.00 96.69 230 GLY A N 1
ATOM 1745 C CA . GLY A 1 230 ? -3.659 15.385 4.887 1.00 96.69 230 GLY A CA 1
ATOM 1746 C C . GLY A 1 230 ? -2.933 14.293 4.090 1.00 96.69 230 GLY A C 1
ATOM 1747 O O . GLY A 1 230 ? -2.308 14.566 3.075 1.00 96.69 230 GLY A O 1
ATOM 1748 N N . PHE A 1 231 ? -3.040 13.042 4.525 1.00 98.50 231 PHE A N 1
ATOM 1749 C CA . PHE A 1 231 ? -2.589 11.896 3.737 1.00 98.50 231 PHE A CA 1
ATOM 1750 C C . PHE A 1 231 ? -3.709 11.449 2.800 1.00 98.50 231 PHE A C 1
ATOM 1752 O O . PHE A 1 231 ? -4.873 11.411 3.209 1.00 98.50 231 PHE A O 1
ATOM 1759 N N . SER A 1 232 ? -3.369 11.106 1.561 1.00 98.19 232 SER A N 1
ATOM 1760 C CA . SER A 1 232 ? -4.338 10.692 0.554 1.00 98.19 232 SER A CA 1
ATOM 1761 C C . SER A 1 232 ? -3.792 9.545 -0.290 1.00 98.19 232 SER A C 1
ATOM 1763 O O . SER A 1 232 ? -2.678 9.611 -0.805 1.00 98.19 232 SER A O 1
ATOM 1765 N N . LEU A 1 233 ? -4.590 8.492 -0.440 1.00 98.25 233 LEU A N 1
ATOM 1766 C CA . LEU A 1 233 ? -4.233 7.294 -1.201 1.00 98.25 233 LEU A CA 1
ATOM 1767 C C . LEU A 1 233 ? -5.283 7.051 -2.276 1.00 98.25 233 LEU A C 1
ATOM 1769 O O . LEU A 1 233 ? -6.470 7.008 -1.948 1.00 98.25 233 LEU A O 1
ATOM 1773 N N . TRP A 1 234 ? -4.823 6.868 -3.512 1.00 96.50 234 TRP A N 1
ATOM 1774 C CA . TRP A 1 234 ? -5.613 6.261 -4.579 1.00 96.50 234 TRP A CA 1
ATOM 1775 C C . TRP A 1 234 ? -5.857 4.786 -4.270 1.00 96.50 234 TRP A C 1
ATOM 1777 O O . TRP A 1 234 ? -6.978 4.325 -4.354 1.00 96.50 234 TRP A O 1
ATOM 1787 N N . GLU A 1 235 ? -4.825 4.055 -3.840 1.00 97.00 235 GLU A N 1
ATOM 1788 C CA . GLU A 1 235 ? -4.956 2.628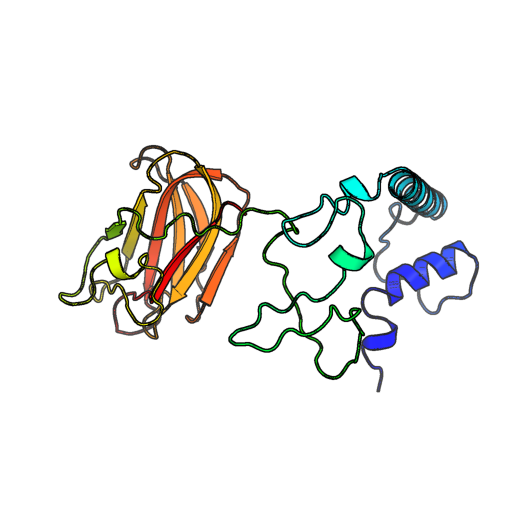 -3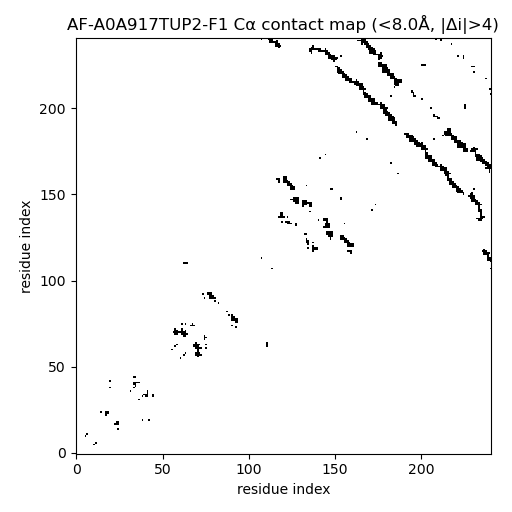.535 1.00 97.00 235 GLU A CA 1
ATOM 1789 C C . GLU A 1 235 ? -3.919 2.175 -2.491 1.00 97.00 235 GLU A C 1
ATOM 1791 O O . GLU A 1 235 ? -2.770 2.625 -2.471 1.00 97.00 235 GLU A O 1
ATOM 1796 N N . LEU A 1 236 ? -4.330 1.252 -1.625 1.00 98.06 236 LEU A N 1
ATOM 1797 C CA . LEU A 1 236 ? -3.524 0.476 -0.693 1.00 98.06 236 LEU A CA 1
ATOM 1798 C C . LEU A 1 236 ? -3.713 -0.996 -1.050 1.00 98.06 236 LEU A C 1
ATOM 1800 O O . LEU A 1 236 ? -4.709 -1.629 -0.697 1.00 98.06 236 LEU A O 1
ATOM 1804 N N . SER A 1 237 ? -2.724 -1.564 -1.726 1.00 97.38 237 SER A N 1
ATOM 1805 C CA . SER A 1 237 ? -2.739 -2.968 -2.120 1.00 97.38 237 SER A CA 1
ATOM 1806 C C . SER A 1 237 ? -1.876 -3.808 -1.187 1.00 97.38 237 SER A C 1
ATOM 1808 O O . SER A 1 237 ? -0.793 -3.393 -0.772 1.00 97.38 237 SER A O 1
ATOM 1810 N N . VAL A 1 238 ? -2.328 -5.021 -0.880 1.00 97.62 238 VAL A N 1
ATOM 1811 C CA . VAL A 1 238 ? -1.613 -5.972 -0.016 1.00 97.62 238 VAL A CA 1
ATOM 1812 C C . VAL A 1 238 ? -1.371 -7.254 -0.801 1.00 97.62 238 VAL A C 1
ATOM 1814 O O . VAL A 1 238 ? -2.271 -7.727 -1.484 1.00 97.62 238 VAL A O 1
ATOM 1817 N N . TYR A 1 239 ? -0.184 -7.845 -0.689 1.00 94.38 239 TYR A N 1
ATOM 1818 C CA . TYR A 1 239 ? 0.185 -9.074 -1.396 1.00 94.38 239 TYR A CA 1
ATOM 1819 C C . TYR A 1 239 ? 0.915 -10.049 -0.467 1.00 94.38 239 TYR A C 1
ATOM 1821 O O . TYR A 1 239 ? 1.566 -9.651 0.506 1.00 94.38 239 TYR A O 1
ATOM 1829 N N . ALA A 1 240 ? 0.830 -11.344 -0.778 1.00 91.12 240 ALA A N 1
ATOM 1830 C CA . ALA A 1 240 ? 1.503 -12.399 -0.015 1.00 91.12 240 ALA A CA 1
ATOM 1831 C C . ALA A 1 240 ? 3.040 -12.372 -0.147 1.00 91.12 240 ALA A C 1
ATOM 1833 O O . ALA A 1 240 ? 3.745 -12.888 0.728 1.00 91.12 240 ALA A O 1
ATOM 1834 N N . HIS A 1 241 ? 3.547 -11.749 -1.217 1.00 81.12 241 HIS A N 1
ATOM 1835 C CA . HIS A 1 241 ? 4.956 -11.677 -1.613 1.00 81.12 241 HIS A CA 1
ATOM 1836 C C . HIS A 1 241 ? 5.286 -10.295 -2.166 1.00 81.12 241 HIS A C 1
ATOM 1838 O O . HIS A 1 241 ? 4.377 -9.688 -2.786 1.00 81.12 241 HIS A O 1
#

pLDDT: mean 81.01, std 19.6, range [27.58, 98.81]

Mean predicted aligned error: 15.55 Å

Foldseek 3Di:
DDDCPPCPVVVVVVQLVCVLVPHDDPDDDPADDAPNPDSVRRVVVVVVVVVVVVPDQLLVVAVDDPFGHRSPVQSVQWDADDDPDDDDDPTDHPDPPPPDPPPDDDPDDVPFDPDFLQAPFDKDKPAFDPQADLNQQRPPALVGKTWGFQDFFIKMKTFSVAWDKFFKKKFAWDVKAAQWKFKWFAHPVPDIDTFFIHNGDDHGMDMTGGDIDTGRMMMMTRGHIPDSGTTMTSYITIGND

Sequence (241 aa):
MRHAFQYGWWGYVDKDLRAVLGDPVAGGLGRTFCGGGDLISCRQILLDTLRTAATTPAATTYPGDGSCAAGDQWCADAIIQSPLGGIKHATIAWQNRPTYQQVVSFPARRGADLTNLAVGRPVTASSNQLLYPAARAVDGDLGTRWASSWSDNQWIRVDLGGVRQVGRVILAWEAAYARSYRIEVSTDGTTWRQVWSTTAGDGGTDVAAFAPQQARYVRMVGLTRGTSYGFSLWELSVYAH

Nearest PDB structures (foldseek):
  6orh-assembly1_A  TM=8.916E-01  e=5.428E-11  Streptococcus pneumoniae TIGR4
  4a42-assembly2_B  TM=8.309E-01  e=3.566E-09  Clostridium perfringens
  2yc4-assembly1_A  TM=8.941E-01  e=4.544E-08  Chlamydomonas reinhardtii
  2yc4-assembly1_B  TM=8.856E-01  e=4.808E-08  Chlamydomonas reinhardtii
  2yc2-assembly2_B  TM=8.688E-01  e=8.957E-08  Chlamydomonas reinhardtii